Protein AF-A0A7C3CY76-F1 (afdb_monomer)

Solvent-accessible surface area (backbone atoms only — not comparable to full-atom values): 13776 Å² total; per-residue (Å²): 102,73,75,48,28,72,75,63,70,26,57,47,56,25,29,27,42,32,29,31,60,84,77,70,45,53,40,33,26,41,52,42,70,34,37,43,49,98,88,66,50,81,39,55,52,91,78,45,47,70,56,30,56,76,68,69,39,46,51,62,50,44,54,50,50,51,43,54,52,40,41,53,46,32,63,47,39,77,82,33,79,73,51,30,43,33,40,70,52,53,63,68,36,57,69,34,86,64,46,61,56,52,53,52,48,36,31,59,76,37,69,38,62,41,69,38,35,29,41,28,34,39,38,61,50,37,64,77,40,44,72,49,38,37,55,43,39,47,50,40,45,74,68,41,25,42,30,32,34,28,50,41,80,75,48,98,64,72,73,69,61,59,74,72,41,66,42,54,29,36,28,38,31,34,86,44,47,52,60,37,86,79,30,72,65,34,40,52,48,51,40,50,54,43,54,52,36,47,75,69,73,21,47,37,30,41,27,54,34,69,43,73,67,49,52,54,51,42,51,74,66,61,44,47,27,38,25,20,65,60,74,32,62,72,37,55,55,90,66,69,72,76,82,66,83,89,65,72,75,77,79,77,78,78,72,133

Structure (mmCIF, N/CA/C/O backbone):
data_AF-A0A7C3CY76-F1
#
_entry.id   AF-A0A7C3CY76-F1
#
loop_
_atom_site.group_PDB
_atom_site.id
_atom_site.type_symbol
_atom_site.label_atom_id
_atom_site.label_alt_id
_atom_site.label_comp_id
_atom_site.label_asym_id
_atom_site.label_entity_id
_atom_site.label_seq_id
_atom_site.pdbx_PDB_ins_code
_atom_site.Cartn_x
_atom_site.Cartn_y
_atom_site.Cartn_z
_atom_site.occupancy
_atom_site.B_iso_or_equiv
_atom_site.auth_seq_id
_atom_site.auth_comp_id
_atom_site.auth_asym_id
_atom_site.auth_atom_id
_atom_site.pdbx_PDB_model_num
ATOM 1 N N . ARG A 1 1 ? 10.648 5.397 24.041 1.00 66.50 1 ARG A N 1
ATOM 2 C CA . ARG A 1 1 ? 10.872 5.810 22.639 1.00 66.50 1 ARG A CA 1
ATOM 3 C C . ARG A 1 1 ? 9.644 5.588 21.765 1.00 66.50 1 ARG A C 1
ATOM 5 O O . ARG A 1 1 ? 8.958 6.561 21.562 1.00 66.50 1 ARG A O 1
ATOM 12 N N . ILE A 1 2 ? 9.253 4.378 21.342 1.00 65.81 2 ILE A N 1
ATOM 13 C CA . ILE A 1 2 ? 8.058 4.214 20.467 1.00 65.81 2 ILE A CA 1
ATOM 14 C C . ILE A 1 2 ? 6.742 4.622 21.162 1.00 65.81 2 ILE A C 1
ATOM 16 O O . ILE A 1 2 ? 5.973 5.401 20.616 1.00 65.81 2 ILE A O 1
ATOM 20 N N . LYS A 1 3 ? 6.507 4.181 22.410 1.00 65.62 3 LYS A N 1
ATOM 21 C CA . LYS A 1 3 ? 5.350 4.647 23.208 1.00 65.62 3 LYS A CA 1
ATOM 22 C C . LYS A 1 3 ? 5.363 6.161 23.448 1.00 65.62 3 LYS A C 1
ATOM 24 O O . LYS A 1 3 ? 4.312 6.783 23.486 1.00 65.62 3 LYS A O 1
ATOM 29 N N . GLU A 1 4 ? 6.555 6.734 23.609 1.00 66.31 4 GLU A N 1
ATOM 30 C CA . GLU A 1 4 ? 6.720 8.180 23.778 1.00 66.31 4 GLU A CA 1
ATOM 31 C C . GLU A 1 4 ? 6.443 8.914 22.469 1.00 66.31 4 GLU A C 1
ATOM 33 O O . GLU A 1 4 ? 5.755 9.920 22.510 1.00 66.31 4 GLU A O 1
ATOM 38 N N . ALA A 1 5 ? 6.885 8.377 21.328 1.00 64.56 5 ALA A N 1
ATOM 39 C CA . ALA A 1 5 ? 6.634 8.920 19.999 1.00 64.56 5 ALA A CA 1
ATOM 40 C C . ALA A 1 5 ? 5.138 8.982 19.678 1.00 64.56 5 ALA A C 1
ATOM 42 O O . ALA A 1 5 ? 4.682 10.004 19.176 1.00 64.56 5 ALA A O 1
ATOM 43 N N . ILE A 1 6 ? 4.381 7.943 20.060 1.00 63.69 6 ILE A N 1
ATOM 44 C CA . ILE A 1 6 ? 2.911 7.933 19.991 1.00 63.69 6 ILE A CA 1
ATOM 45 C C . ILE A 1 6 ? 2.316 9.059 20.851 1.00 63.69 6 ILE A C 1
ATOM 47 O O . ILE A 1 6 ? 1.382 9.724 20.431 1.00 63.69 6 ILE A O 1
ATOM 51 N N . SER A 1 7 ? 2.843 9.279 22.059 1.00 61.16 7 SER A N 1
ATOM 52 C CA . SER A 1 7 ? 2.308 10.276 23.002 1.00 61.16 7 SER A CA 1
ATOM 53 C C . SER A 1 7 ? 2.826 11.710 22.812 1.00 61.16 7 SER A C 1
ATOM 55 O O . SER A 1 7 ? 2.338 12.616 23.480 1.00 61.16 7 SER A O 1
ATOM 57 N N . ARG A 1 8 ? 3.864 11.908 21.991 1.00 66.00 8 ARG A N 1
ATOM 58 C CA . ARG A 1 8 ? 4.604 13.175 21.826 1.00 66.00 8 ARG A CA 1
ATOM 59 C C . ARG A 1 8 ? 4.649 13.639 20.366 1.00 66.00 8 ARG A C 1
ATOM 61 O O . ARG A 1 8 ? 5.559 14.383 20.012 1.00 66.00 8 ARG A O 1
ATOM 68 N N . ASP A 1 9 ? 3.736 13.153 19.526 1.00 67.38 9 ASP A N 1
ATOM 69 C CA . ASP A 1 9 ? 3.619 13.518 18.106 1.00 67.38 9 ASP A CA 1
ATOM 70 C C . ASP A 1 9 ? 4.942 13.413 17.324 1.00 67.38 9 ASP A C 1
ATOM 72 O O . A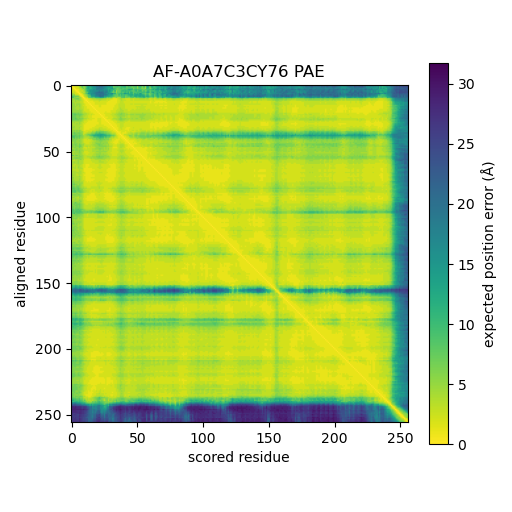SP A 1 9 ? 5.261 14.234 16.466 1.00 67.38 9 ASP A O 1
ATOM 76 N N . GLN A 1 10 ? 5.757 12.393 17.624 1.00 82.50 10 GLN A N 1
ATOM 77 C CA . GLN A 1 10 ? 7.028 12.175 16.914 1.00 82.50 10 GLN A CA 1
ATOM 78 C C . GLN A 1 10 ? 6.859 11.296 15.671 1.00 82.50 10 GLN A C 1
ATOM 80 O O . GLN A 1 10 ? 7.842 10.996 14.991 1.00 82.50 10 GLN A O 1
ATOM 85 N N . PHE A 1 11 ? 5.638 10.858 15.373 1.00 90.31 11 PHE A N 1
ATOM 86 C CA . PHE A 1 11 ? 5.317 10.238 14.100 1.00 90.31 11 PHE A CA 1
ATOM 87 C C . PHE A 1 11 ? 4.916 11.285 13.070 1.00 90.31 11 PHE A C 1
ATOM 89 O O . PHE A 1 11 ? 4.345 12.323 13.377 1.00 90.31 11 PHE A O 1
ATOM 96 N N . SER A 1 12 ? 5.245 10.993 11.821 1.00 92.19 12 SER A N 1
ATOM 97 C CA . SER A 1 12 ? 4.816 11.772 10.667 1.00 92.19 12 SER A CA 1
ATOM 98 C C . SER A 1 12 ? 4.515 10.819 9.526 1.00 92.19 12 SER A C 1
ATOM 100 O O . SER A 1 12 ? 5.115 9.744 9.440 1.00 92.19 12 SER A O 1
ATOM 102 N N . LEU A 1 13 ? 3.587 11.207 8.662 1.00 95.56 13 LEU A N 1
ATOM 103 C CA . LEU A 1 13 ? 3.239 10.442 7.478 1.00 95.56 13 LEU A CA 1
ATOM 104 C C . LEU A 1 13 ? 3.824 11.126 6.249 1.00 95.56 13 LEU A C 1
ATOM 106 O O . LEU A 1 13 ? 3.791 12.348 6.110 1.00 95.56 13 LEU A O 1
ATOM 110 N N . VAL A 1 14 ? 4.373 10.315 5.358 1.00 96.81 14 VAL A N 1
ATOM 111 C CA . VAL A 1 14 ? 4.713 10.730 4.000 1.00 96.81 14 VAL A CA 1
ATOM 112 C C . VAL A 1 14 ? 3.883 9.906 3.027 1.00 96.81 14 VAL A C 1
ATOM 114 O O . VAL A 1 14 ? 3.366 8.851 3.384 1.00 96.81 14 VAL A O 1
ATOM 117 N N . SER A 1 15 ? 3.753 10.380 1.801 1.00 97.00 15 SER A N 1
ATOM 118 C CA . SER A 1 15 ? 3.065 9.693 0.721 1.00 97.00 15 SER A CA 1
ATOM 119 C C . SER A 1 15 ? 4.003 9.491 -0.459 1.00 97.00 15 SER A C 1
ATOM 121 O O . SER A 1 15 ? 4.822 10.363 -0.756 1.00 97.00 15 SER A O 1
ATOM 123 N N . GLN A 1 16 ? 3.907 8.348 -1.132 1.00 97.31 16 GLN A N 1
ATOM 124 C CA . GLN A 1 16 ? 4.625 8.095 -2.377 1.00 97.31 16 GLN A CA 1
ATOM 125 C C . GLN A 1 16 ? 3.632 7.847 -3.516 1.00 97.31 16 GLN A C 1
ATOM 127 O O . GLN A 1 16 ? 2.725 7.035 -3.345 1.00 97.31 16 GLN A O 1
ATOM 132 N N . PRO A 1 17 ? 3.766 8.527 -4.670 1.00 97.31 17 PRO A N 1
ATOM 133 C CA . PRO A 1 17 ? 2.831 8.360 -5.775 1.00 97.31 17 PRO A CA 1
ATOM 134 C C . PRO A 1 17 ? 2.960 6.988 -6.443 1.00 97.31 17 PRO A C 1
ATOM 136 O O . PRO A 1 17 ? 4.060 6.485 -6.673 1.00 97.31 17 PRO A O 1
ATOM 139 N N . ILE A 1 18 ? 1.809 6.450 -6.835 1.00 98.19 18 ILE A N 1
ATOM 140 C CA . ILE A 1 18 ? 1.651 5.264 -7.673 1.00 98.19 18 ILE A CA 1
ATOM 141 C C . ILE A 1 18 ? 1.060 5.732 -9.007 1.0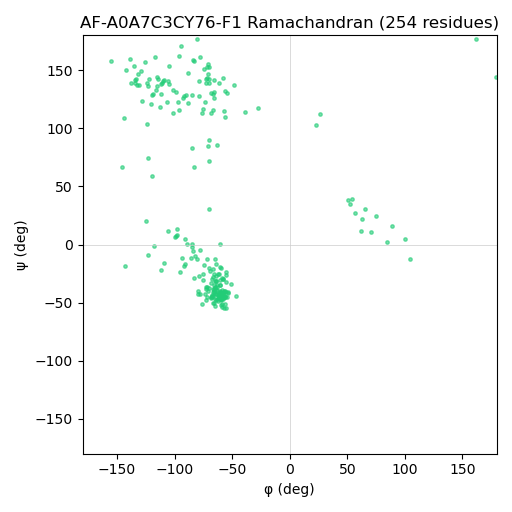0 98.19 18 ILE A C 1
ATOM 143 O O . ILE A 1 18 ? -0.036 6.302 -9.061 1.00 98.19 18 ILE A O 1
ATOM 147 N N . MET A 1 19 ? 1.799 5.517 -10.093 1.00 97.94 19 MET A N 1
ATOM 148 C CA . MET A 1 19 ? 1.424 5.944 -11.436 1.00 97.94 19 MET A CA 1
ATOM 149 C C . MET A 1 19 ? 0.626 4.863 -12.154 1.00 97.94 19 MET A C 1
ATOM 151 O O . MET A 1 19 ? 1.076 3.731 -12.286 1.00 97.94 19 MET A O 1
ATOM 155 N N . ASP A 1 20 ? -0.526 5.241 -12.695 1.00 97.94 20 ASP A N 1
ATOM 156 C CA . ASP A 1 20 ? -1.261 4.454 -13.682 1.00 97.94 20 ASP A CA 1
ATOM 157 C C . ASP A 1 20 ? -0.468 4.423 -14.996 1.00 97.94 20 ASP A C 1
ATOM 159 O O . ASP A 1 20 ? -0.289 5.454 -15.650 1.00 97.94 20 ASP A O 1
ATOM 163 N N . LEU A 1 21 ? 0.029 3.249 -15.390 1.00 97.62 21 LEU A N 1
ATOM 164 C CA . LEU A 1 21 ? 0.907 3.110 -16.553 1.00 97.62 21 LEU A CA 1
ATOM 165 C C . LEU A 1 21 ? 0.176 3.364 -17.878 1.00 97.62 21 LEU A C 1
ATOM 167 O O . LEU A 1 21 ? 0.803 3.761 -18.864 1.00 97.62 21 LEU A O 1
ATOM 171 N N . LYS A 1 22 ? -1.150 3.213 -17.908 1.00 96.06 22 LYS A N 1
ATOM 172 C CA . LYS A 1 22 ? -1.968 3.459 -19.099 1.00 96.06 22 LYS A CA 1
ATOM 173 C C . LYS A 1 22 ? -2.237 4.946 -19.323 1.00 96.06 22 LYS A C 1
ATOM 175 O O . LYS A 1 22 ? -2.246 5.407 -20.462 1.00 96.06 22 LYS A O 1
ATOM 180 N N . THR A 1 23 ? -2.496 5.693 -18.254 1.00 95.19 23 THR A N 1
ATOM 181 C CA . THR A 1 23 ? -2.955 7.091 -18.322 1.00 95.19 23 THR A CA 1
ATOM 182 C C . THR A 1 23 ? -1.910 8.111 -17.878 1.00 95.19 23 THR A C 1
ATOM 184 O O . THR A 1 23 ? -2.077 9.299 -18.149 1.00 95.19 23 THR A O 1
ATOM 187 N N . GLY A 1 24 ? -0.855 7.675 -17.188 1.00 94.31 24 GLY A N 1
ATOM 188 C CA . GLY A 1 24 ? 0.154 8.536 -16.568 1.00 94.31 24 GLY A CA 1
ATOM 189 C C . GLY A 1 24 ? -0.356 9.318 -15.353 1.00 94.31 24 GLY A C 1
ATOM 190 O O . GLY A 1 24 ? 0.311 10.247 -14.899 1.00 94.31 24 GLY A O 1
ATOM 191 N N . LYS A 1 25 ? -1.553 9.007 -14.840 1.00 93.75 25 LYS A N 1
ATOM 192 C CA . LYS A 1 25 ? -2.120 9.688 -13.669 1.00 93.75 25 LYS A CA 1
ATOM 193 C C . LYS A 1 25 ? -1.490 9.159 -12.382 1.00 93.75 25 LYS A C 1
ATOM 195 O O . LYS A 1 25 ? -1.299 7.959 -12.236 1.00 93.75 25 LYS A O 1
ATOM 200 N N . MET A 1 26 ? -1.239 10.059 -11.435 1.00 94.31 26 MET A N 1
ATOM 201 C CA . MET A 1 26 ? -0.690 9.757 -10.106 1.00 94.31 26 MET A CA 1
ATOM 202 C C . MET A 1 26 ? -1.674 10.204 -9.022 1.00 94.31 26 MET A C 1
ATOM 204 O O . MET A 1 26 ? -1.400 11.092 -8.227 1.00 94.31 26 MET A O 1
ATOM 208 N N . ASN A 1 27 ? -2.886 9.655 -9.054 1.00 94.12 27 ASN A N 1
ATOM 209 C CA . ASN A 1 27 ? -3.938 9.936 -8.071 1.00 94.12 27 ASN A CA 1
ATOM 210 C C . ASN A 1 27 ? -4.028 8.858 -6.979 1.00 94.12 27 ASN A C 1
ATOM 212 O O . ASN A 1 27 ? -4.972 8.857 -6.193 1.00 94.12 27 ASN A O 1
ATOM 216 N N . ARG A 1 28 ? -3.074 7.928 -6.947 1.00 97.25 28 ARG A N 1
ATOM 217 C CA . ARG A 1 28 ? -2.922 6.899 -5.921 1.00 97.25 28 ARG A CA 1
ATOM 218 C C . ARG A 1 28 ? -1.619 7.155 -5.189 1.00 97.25 28 ARG A C 1
ATOM 220 O O . ARG A 1 28 ? -0.623 7.455 -5.843 1.00 97.25 28 ARG A O 1
ATOM 227 N N . HIS A 1 29 ? -1.633 7.047 -3.870 1.00 98.19 29 HIS A N 1
ATOM 228 C CA . HIS A 1 29 ? -0.432 7.207 -3.067 1.00 98.19 29 HIS A CA 1
ATOM 229 C C . HIS A 1 29 ? -0.368 6.160 -1.966 1.00 98.19 29 HIS A C 1
ATOM 231 O O . HIS A 1 29 ? -1.370 5.903 -1.304 1.00 98.19 29 HIS A O 1
ATOM 237 N N . GLU A 1 30 ? 0.812 5.606 -1.734 1.00 98.38 30 GLU A N 1
ATOM 238 C CA . GLU A 1 30 ? 1.080 4.802 -0.549 1.00 98.38 30 GLU A CA 1
ATOM 239 C C . GLU A 1 30 ? 1.463 5.703 0.620 1.00 98.38 30 GLU A C 1
ATOM 241 O O . GLU A 1 30 ? 2.347 6.553 0.494 1.00 98.38 30 GLU A O 1
ATOM 246 N N . VAL A 1 31 ? 0.791 5.522 1.755 1.00 98.25 31 VAL A N 1
ATOM 247 C CA . VAL A 1 31 ? 1.071 6.237 2.997 1.00 98.25 31 VAL A CA 1
ATOM 248 C C . VAL A 1 31 ? 2.118 5.470 3.790 1.00 98.25 31 VAL A C 1
ATOM 250 O O . VAL A 1 31 ? 1.925 4.319 4.177 1.00 98.25 31 VAL A O 1
ATOM 253 N N . LEU A 1 32 ? 3.229 6.142 4.077 1.00 96.50 32 LEU A N 1
ATOM 254 C CA . LEU A 1 32 ? 4.391 5.558 4.723 1.00 96.50 32 LEU A CA 1
ATOM 255 C C . LEU A 1 32 ? 4.686 6.276 6.040 1.00 96.50 32 LEU A C 1
ATOM 257 O O . LEU A 1 32 ? 4.846 7.498 6.096 1.00 96.50 32 LEU A O 1
ATOM 261 N N . LEU A 1 33 ? 4.835 5.496 7.106 1.00 95.81 33 LEU A N 1
ATOM 262 C CA . LEU A 1 33 ? 5.180 6.013 8.423 1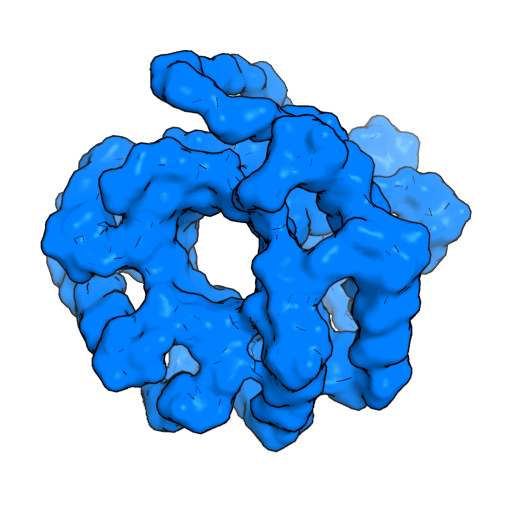.00 95.81 33 LEU A CA 1
ATOM 263 C C . LEU A 1 33 ? 6.640 6.482 8.479 1.00 95.81 33 LEU A C 1
ATOM 265 O O . LEU A 1 33 ? 7.552 5.864 7.923 1.00 95.81 33 LEU A O 1
ATOM 269 N N . ARG A 1 34 ? 6.884 7.567 9.204 1.00 94.00 34 ARG A N 1
ATOM 270 C CA . ARG A 1 34 ? 8.206 8.046 9.610 1.00 94.00 34 ARG A CA 1
ATOM 271 C C . ARG A 1 34 ? 8.172 8.363 11.097 1.00 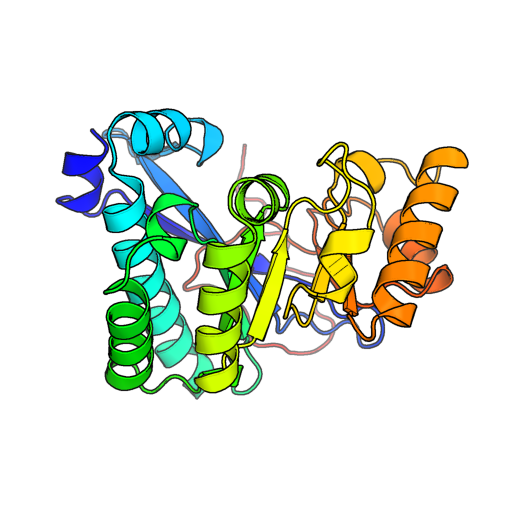94.00 34 ARG A C 1
ATOM 273 O O . ARG A 1 34 ? 7.162 8.836 11.611 1.00 94.00 34 ARG A O 1
ATOM 280 N N . MET A 1 35 ? 9.288 8.153 11.783 1.00 91.25 35 MET A N 1
ATOM 281 C CA . MET A 1 35 ? 9.465 8.588 13.170 1.00 91.25 35 MET A CA 1
ATOM 282 C C . MET A 1 35 ? 10.559 9.648 13.223 1.00 91.25 35 MET A C 1
ATOM 284 O O . MET A 1 35 ? 11.526 9.559 12.478 1.00 91.25 35 MET A O 1
ATOM 288 N N . ARG A 1 36 ? 10.441 10.645 14.091 1.00 86.06 36 ARG A N 1
ATOM 289 C CA . ARG A 1 36 ? 11.501 11.620 14.357 1.00 86.06 36 ARG A CA 1
ATOM 290 C C . ARG A 1 36 ? 12.147 11.327 15.704 1.00 86.06 36 ARG A C 1
ATOM 292 O O . ARG A 1 36 ? 11.464 10.953 16.655 1.00 86.06 36 ARG A O 1
ATOM 299 N N . ASN A 1 37 ? 13.465 11.465 15.788 1.00 82.62 37 ASN A N 1
ATOM 300 C CA . ASN A 1 37 ? 14.161 11.428 17.072 1.00 82.62 37 ASN A CA 1
ATOM 301 C C . ASN A 1 37 ? 14.064 12.795 17.788 1.00 82.62 37 ASN A C 1
ATOM 303 O O . ASN A 1 37 ? 13.504 13.749 17.252 1.00 82.62 37 ASN A O 1
ATOM 307 N N . GLU A 1 38 ? 14.605 12.895 19.006 1.00 79.56 38 GLU A N 1
ATOM 308 C CA . GLU A 1 38 ? 14.587 14.140 19.798 1.00 79.56 38 GLU A CA 1
ATOM 309 C C . GLU A 1 38 ? 15.355 15.293 19.130 1.00 79.56 38 GLU A C 1
ATOM 311 O O . GLU A 1 38 ? 15.005 16.453 19.326 1.00 79.56 38 GLU A O 1
ATOM 316 N N . ASP A 1 39 ? 16.334 14.974 18.281 1.00 82.38 39 ASP A N 1
ATOM 317 C CA . ASP A 1 39 ? 17.111 15.947 17.505 1.00 82.38 39 ASP A CA 1
ATOM 318 C C . ASP A 1 39 ? 16.424 16.344 16.181 1.00 82.38 39 ASP A C 1
ATOM 320 O O . ASP A 1 39 ? 16.968 17.127 15.405 1.00 82.38 39 ASP A O 1
ATOM 324 N N . GLY A 1 40 ? 15.241 15.790 15.890 1.00 81.44 40 GLY A N 1
ATOM 325 C CA . GLY A 1 40 ? 14.473 16.047 14.671 1.00 81.44 40 GLY A CA 1
ATOM 326 C C . GLY A 1 40 ? 14.867 15.210 13.447 1.00 81.44 40 GLY A C 1
ATOM 327 O O . GLY A 1 40 ? 14.262 15.382 12.387 1.00 81.44 40 GLY A O 1
ATOM 328 N N . HIS A 1 41 ? 15.824 14.284 13.566 1.00 86.25 41 HIS A N 1
ATOM 329 C CA . HIS A 1 41 ? 16.213 13.375 12.485 1.00 86.25 41 HIS A CA 1
ATOM 330 C C . HIS A 1 41 ? 15.129 12.339 12.190 1.00 86.25 41 HIS A C 1
ATOM 332 O O . HIS A 1 41 ? 14.554 11.741 13.102 1.00 86.25 41 HIS A O 1
ATOM 338 N N . VAL A 1 42 ? 14.905 12.077 10.901 1.00 87.94 42 VAL A N 1
ATOM 339 C CA . VAL A 1 42 ? 13.943 11.077 10.430 1.00 87.94 42 VAL A CA 1
ATOM 340 C C . VAL A 1 42 ? 14.529 9.668 10.545 1.00 87.94 42 VAL A C 1
ATOM 342 O O . VAL A 1 42 ? 15.601 9.367 10.028 1.00 87.94 42 VAL A O 1
ATOM 345 N N . ILE A 1 43 ? 13.776 8.787 11.192 1.00 88.75 43 ILE A N 1
ATOM 346 C CA . ILE A 1 43 ? 14.003 7.354 11.326 1.00 88.75 43 ILE A CA 1
ATOM 347 C C . ILE A 1 43 ? 12.985 6.637 10.430 1.00 88.75 43 ILE A C 1
ATOM 349 O O . ILE A 1 43 ? 11.770 6.810 10.566 1.00 88.75 43 ILE A O 1
ATOM 353 N N . GLN A 1 44 ? 13.500 5.823 9.509 1.00 91.12 44 GLN A N 1
ATOM 354 C CA . GLN A 1 44 ? 12.701 4.984 8.612 1.00 91.12 44 GLN A CA 1
ATOM 355 C C . GLN A 1 44 ? 12.039 3.821 9.376 1.00 91.12 44 GLN A C 1
ATOM 357 O O . GLN A 1 44 ? 12.594 3.387 10.390 1.00 91.12 44 GLN A O 1
ATOM 362 N N . PRO A 1 45 ? 10.917 3.259 8.882 1.00 88.75 45 PRO A N 1
ATOM 363 C CA . PRO A 1 45 ? 10.244 2.104 9.488 1.00 88.75 45 PRO A CA 1
ATOM 364 C C . PRO A 1 45 ? 11.184 0.952 9.862 1.00 88.75 45 PRO A C 1
ATOM 366 O O . PRO A 1 45 ? 11.145 0.468 10.992 1.00 88.75 45 PRO A O 1
ATOM 369 N N . ALA A 1 46 ? 12.122 0.592 8.980 1.00 87.31 46 ALA A N 1
ATOM 370 C CA . ALA A 1 46 ? 13.113 -0.459 9.234 1.00 87.31 46 ALA A CA 1
ATOM 371 C C . ALA A 1 46 ? 13.943 -0.246 10.521 1.00 87.31 46 ALA A C 1
ATOM 373 O O . ALA A 1 46 ? 14.450 -1.201 11.100 1.00 87.31 46 ALA A O 1
ATOM 374 N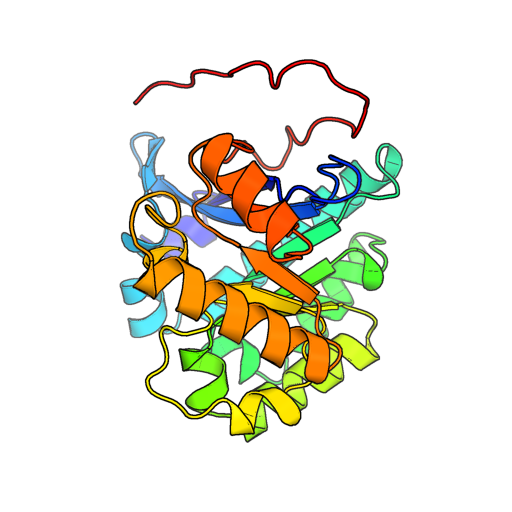 N . GLY A 1 47 ? 14.068 0.996 11.003 1.00 87.00 47 GLY A N 1
ATOM 375 C CA . GLY A 1 47 ? 14.777 1.323 12.240 1.00 87.00 47 GLY A CA 1
ATOM 376 C C . GLY A 1 47 ? 13.980 1.095 13.531 1.00 87.00 47 GLY A C 1
ATOM 377 O O . GLY A 1 47 ? 14.575 1.145 14.607 1.00 87.00 47 GLY A O 1
ATOM 378 N N . PHE A 1 48 ? 12.658 0.877 13.471 1.00 89.12 48 PHE A N 1
ATOM 379 C CA . PHE A 1 48 ? 11.830 0.734 14.680 1.00 89.12 48 PHE A CA 1
ATOM 380 C C . PHE A 1 48 ? 10.686 -0.288 14.602 1.00 89.12 48 PHE A C 1
ATOM 382 O O . PHE A 1 48 ? 10.225 -0.711 15.663 1.00 89.12 48 PHE A O 1
ATOM 389 N N . ILE A 1 49 ? 10.241 -0.719 13.417 1.00 90.56 49 ILE A N 1
ATOM 390 C CA . ILE A 1 49 ? 9.102 -1.644 13.266 1.00 90.56 49 ILE A CA 1
ATOM 391 C C . ILE A 1 49 ? 9.374 -2.992 13.939 1.00 90.56 49 ILE A C 1
ATOM 393 O O . ILE A 1 49 ? 8.575 -3.408 14.771 1.00 90.56 49 ILE A O 1
ATOM 397 N N . SER A 1 50 ? 10.547 -3.604 13.742 1.00 89.19 50 SER A N 1
ATOM 398 C CA . SER A 1 50 ? 10.868 -4.884 14.402 1.00 89.19 50 SER A CA 1
ATOM 399 C C . SER A 1 50 ? 10.850 -4.790 15.934 1.00 89.19 50 SER A C 1
ATOM 401 O O . SER A 1 50 ? 10.528 -5.748 16.636 1.00 89.19 50 SER A O 1
ATOM 403 N N . ALA A 1 51 ? 11.187 -3.619 16.487 1.00 89.75 51 ALA A N 1
ATOM 404 C CA . ALA A 1 51 ? 11.040 -3.376 17.917 1.00 89.75 51 ALA A CA 1
ATOM 405 C C . ALA A 1 51 ? 9.563 -3.197 18.300 1.00 89.75 51 ALA A C 1
ATOM 407 O O . ALA A 1 51 ? 9.132 -3.745 19.313 1.00 89.75 51 ALA A O 1
ATOM 408 N N . ALA A 1 52 ? 8.782 -2.457 17.509 1.00 90.38 52 ALA A N 1
ATOM 409 C CA . ALA A 1 52 ? 7.351 -2.292 17.733 1.00 90.38 52 ALA A CA 1
ATOM 410 C C . ALA A 1 52 ? 6.610 -3.637 17.747 1.00 90.38 52 ALA A C 1
ATOM 412 O O . ALA A 1 52 ? 5.847 -3.876 18.680 1.00 90.38 52 ALA A O 1
ATOM 413 N N . GLU A 1 53 ? 6.885 -4.525 16.793 1.00 89.38 53 GLU A N 1
ATOM 414 C CA . GLU A 1 53 ? 6.350 -5.894 16.731 1.00 89.38 53 GLU A CA 1
ATOM 415 C C . GLU A 1 53 ? 6.723 -6.685 17.988 1.00 89.38 53 GLU A C 1
ATOM 417 O O . GLU A 1 53 ? 5.854 -7.142 18.732 1.00 89.38 53 GLU A O 1
ATOM 422 N N . ARG A 1 54 ? 8.023 -6.743 18.318 1.00 89.06 54 ARG A N 1
ATOM 423 C CA . ARG A 1 54 ? 8.525 -7.463 19.500 1.00 89.06 54 ARG A CA 1
ATOM 424 C C . ARG A 1 54 ? 7.872 -7.005 20.809 1.00 89.06 54 ARG A C 1
ATOM 426 O O . ARG A 1 54 ? 7.730 -7.805 21.733 1.00 89.06 54 ARG A O 1
ATOM 433 N N . PHE A 1 55 ? 7.512 -5.727 20.912 1.00 89.31 55 PHE A N 1
ATOM 434 C CA . PHE A 1 55 ? 6.875 -5.148 22.097 1.00 89.31 55 PHE A CA 1
ATOM 435 C C . PHE A 1 55 ? 5.346 -5.014 21.984 1.00 89.31 55 PHE A C 1
ATOM 437 O O . PHE A 1 55 ? 4.733 -4.421 22.874 1.00 89.31 55 PHE A O 1
ATOM 444 N N . GLY A 1 56 ? 4.724 -5.553 20.929 1.00 89.50 56 GLY A N 1
ATOM 445 C CA . GLY A 1 56 ? 3.271 -5.541 20.735 1.00 89.50 56 GLY A CA 1
ATOM 446 C C . GLY A 1 56 ? 2.676 -4.143 20.535 1.00 89.50 56 GLY A C 1
ATOM 447 O O . GLY A 1 56 ? 1.549 -3.885 20.952 1.00 89.50 56 GLY A O 1
ATOM 448 N N . LEU A 1 57 ? 3.442 -3.221 19.949 1.00 92.00 57 LEU A N 1
ATOM 449 C CA . LEU A 1 57 ? 3.053 -1.823 19.736 1.00 92.00 57 LEU A CA 1
ATOM 450 C C . LEU A 1 57 ? 2.421 -1.570 18.366 1.00 92.00 57 LEU A C 1
ATOM 452 O O . LEU A 1 57 ? 1.833 -0.506 18.185 1.00 92.00 57 LEU A O 1
ATOM 456 N N . MET A 1 58 ? 2.499 -2.523 17.432 1.00 93.44 58 MET A N 1
ATOM 457 C CA . MET A 1 58 ? 2.010 -2.334 16.061 1.00 93.44 58 MET A CA 1
ATOM 458 C C . MET A 1 58 ? 0.533 -1.953 15.995 1.00 93.44 58 MET A C 1
ATOM 460 O O . MET A 1 58 ? 0.200 -0.993 15.322 1.00 93.44 58 MET A O 1
ATOM 464 N N . ARG A 1 59 ? -0.339 -2.561 16.806 1.00 94.00 59 ARG A N 1
ATOM 465 C CA . ARG A 1 59 ? -1.766 -2.177 16.855 1.00 94.00 59 ARG A CA 1
ATOM 466 C C . ARG A 1 59 ? -1.982 -0.702 17.189 1.00 94.00 59 ARG A C 1
ATOM 468 O O . ARG A 1 59 ? -2.880 -0.067 16.649 1.00 94.00 59 ARG A O 1
ATOM 475 N N . ALA A 1 60 ? -1.193 -0.159 18.117 1.00 92.94 60 ALA A N 1
ATOM 476 C CA . ALA A 1 60 ? -1.298 1.246 18.500 1.00 92.94 60 ALA A CA 1
ATOM 477 C C . ALA A 1 60 ? -0.759 2.166 17.396 1.00 92.94 60 ALA A C 1
ATOM 479 O O . ALA A 1 60 ? -1.321 3.233 17.167 1.00 92.94 60 ALA A O 1
ATOM 480 N N . ILE A 1 61 ? 0.301 1.733 16.709 1.00 94.25 61 ILE A N 1
ATOM 481 C CA . ILE A 1 61 ? 0.864 2.438 15.556 1.00 94.25 61 ILE A CA 1
ATOM 482 C C . ILE A 1 61 ? -0.136 2.438 14.399 1.00 94.25 61 ILE A C 1
ATOM 484 O O . ILE A 1 61 ? -0.457 3.508 13.901 1.00 94.25 61 ILE A O 1
ATOM 488 N N . ASP A 1 62 ? -0.688 1.287 14.025 1.00 96.25 62 ASP A N 1
ATOM 489 C CA . ASP A 1 62 ? -1.640 1.164 12.920 1.00 96.25 62 ASP A CA 1
ATOM 490 C C . ASP A 1 62 ? -2.896 1.996 13.180 1.00 96.25 62 ASP A C 1
ATOM 492 O O . ASP A 1 62 ? -3.330 2.728 12.300 1.00 96.25 62 ASP A O 1
ATOM 496 N N . ARG A 1 63 ? -3.437 1.993 14.407 1.00 96.12 63 ARG A N 1
ATOM 497 C CA . ARG A 1 63 ? -4.549 2.888 14.790 1.00 96.12 63 ARG A CA 1
ATOM 498 C C . ARG A 1 63 ? -4.209 4.360 14.569 1.00 96.12 63 ARG A C 1
ATOM 500 O O . ARG A 1 63 ? -5.042 5.102 14.057 1.00 96.12 63 ARG A O 1
ATOM 507 N N . TRP A 1 64 ? -3.002 4.772 14.962 1.00 95.25 64 TRP A N 1
ATOM 508 C CA . TRP A 1 64 ? -2.528 6.139 14.758 1.00 95.25 64 TRP A CA 1
ATOM 509 C C . TRP A 1 64 ? -2.403 6.449 13.260 1.00 95.25 64 TRP A C 1
ATOM 511 O O . TRP A 1 64 ? -2.946 7.452 12.808 1.00 95.25 64 TRP A O 1
ATOM 521 N N . VAL A 1 65 ? -1.777 5.563 12.478 1.00 97.12 65 VAL A N 1
ATOM 522 C CA . VAL A 1 65 ? -1.622 5.717 11.022 1.00 97.12 65 VAL A CA 1
ATOM 523 C C . VAL A 1 65 ? -2.983 5.809 10.333 1.00 97.12 65 VAL A C 1
ATOM 525 O O . VAL A 1 65 ? -3.182 6.715 9.532 1.00 97.12 65 VAL A O 1
ATOM 528 N N . ILE A 1 66 ? -3.924 4.920 10.660 1.00 98.19 66 ILE A N 1
ATOM 529 C CA . ILE A 1 66 ? -5.271 4.877 10.077 1.00 98.19 66 ILE A CA 1
ATOM 530 C C . ILE A 1 66 ? -6.007 6.199 10.311 1.00 98.19 66 ILE A C 1
ATOM 532 O O . ILE A 1 66 ? -6.504 6.778 9.349 1.00 98.19 66 ILE A O 1
ATOM 536 N N . ASP A 1 67 ? -6.062 6.695 11.553 1.00 97.06 67 ASP A N 1
ATOM 537 C CA . ASP A 1 67 ? -6.785 7.937 11.872 1.00 97.06 67 ASP A CA 1
ATOM 538 C C . ASP A 1 67 ? -6.180 9.135 11.121 1.00 97.06 67 ASP A C 1
ATOM 540 O O . ASP A 1 67 ? -6.902 9.839 10.420 1.00 97.06 67 ASP A O 1
ATOM 544 N N . HIS A 1 68 ? -4.853 9.302 11.161 1.00 96.56 68 HIS A N 1
ATOM 545 C CA . HIS A 1 68 ? -4.175 10.457 10.554 1.00 96.56 68 HIS A CA 1
ATOM 546 C C . HIS A 1 68 ? -4.156 10.395 9.018 1.00 96.56 68 HIS A C 1
ATOM 548 O O . HIS A 1 68 ? -4.300 11.419 8.349 1.00 96.56 68 HIS A O 1
ATOM 554 N N . ALA A 1 69 ? -4.010 9.204 8.430 1.00 98.12 69 ALA A N 1
ATOM 555 C CA . ALA A 1 69 ? -4.050 9.034 6.980 1.00 98.12 69 ALA A CA 1
ATOM 556 C C . ALA A 1 69 ? -5.451 9.306 6.420 1.00 98.12 69 ALA A C 1
ATOM 558 O O . ALA A 1 69 ? -5.596 9.994 5.407 1.00 98.12 69 ALA A O 1
ATOM 559 N N . ILE A 1 70 ? -6.488 8.789 7.086 1.00 98.50 70 ILE A N 1
ATOM 560 C CA . ILE A 1 70 ? -7.882 8.996 6.686 1.00 98.50 70 ILE A CA 1
ATOM 561 C C . ILE A 1 70 ? -8.303 10.449 6.935 1.00 98.50 70 ILE A C 1
ATOM 563 O O . ILE A 1 70 ? -9.002 11.024 6.101 1.00 98.50 70 ILE A O 1
ATOM 567 N N . GLU A 1 71 ? -7.842 11.080 8.015 1.00 97.88 71 GLU A N 1
ATOM 568 C CA . GLU A 1 71 ? -8.031 12.513 8.242 1.00 97.88 71 GLU A CA 1
ATOM 569 C C . GLU A 1 71 ? -7.467 13.343 7.084 1.00 97.88 71 GLU A C 1
ATOM 571 O O . GLU A 1 71 ? -8.205 14.110 6.456 1.00 97.88 71 GLU A O 1
ATOM 576 N N . ALA A 1 72 ? -6.187 13.147 6.752 1.00 97.25 72 ALA A N 1
ATOM 577 C CA . ALA A 1 72 ? -5.529 13.858 5.660 1.00 97.25 72 ALA A CA 1
ATOM 578 C C . ALA A 1 72 ? -6.246 13.639 4.318 1.00 97.25 72 ALA A C 1
ATOM 580 O O . ALA A 1 72 ? -6.502 14.601 3.585 1.00 97.25 72 ALA A O 1
ATOM 581 N N . LEU A 1 73 ? -6.657 12.399 4.029 1.00 97.62 73 LEU A N 1
ATOM 582 C CA . LEU A 1 73 ? -7.422 12.076 2.827 1.00 97.62 73 LEU A CA 1
ATOM 583 C C . LEU A 1 73 ? -8.764 12.818 2.790 1.00 97.62 73 LEU A C 1
ATOM 585 O O . LEU A 1 73 ? -9.116 13.397 1.764 1.00 97.62 73 LEU A O 1
ATOM 589 N N . GLY A 1 74 ? -9.500 12.865 3.904 1.00 97.19 74 GLY A N 1
ATOM 590 C CA . GLY A 1 74 ? -10.768 13.595 4.004 1.00 97.19 74 GLY A CA 1
ATOM 591 C C . GLY A 1 74 ? -10.618 15.095 3.737 1.00 97.19 74 GLY A C 1
ATOM 592 O O . GLY A 1 74 ? -11.486 15.713 3.113 1.00 97.19 74 GLY A O 1
ATOM 593 N N . HIS A 1 75 ? -9.494 15.692 4.141 1.00 95.56 75 HIS A N 1
ATOM 594 C CA . HIS A 1 75 ? -9.166 17.072 3.786 1.00 95.56 75 HIS A CA 1
ATOM 595 C C . HIS A 1 75 ? -8.869 17.235 2.290 1.00 95.56 75 HIS A C 1
ATOM 597 O O . HIS A 1 75 ? -9.405 18.153 1.665 1.00 95.56 75 HIS A O 1
ATOM 603 N N . GLN A 1 76 ? -8.062 16.345 1.710 1.00 95.12 76 GLN A N 1
ATOM 604 C CA . GLN A 1 76 ? -7.601 16.450 0.322 1.00 95.12 76 GLN A CA 1
ATOM 605 C C . GLN A 1 76 ? -8.671 16.091 -0.712 1.00 95.12 76 GLN A C 1
ATOM 607 O O . GLN A 1 76 ? -8.713 16.696 -1.783 1.00 95.12 76 GLN A O 1
ATOM 612 N N . LEU A 1 77 ? -9.603 15.191 -0.391 1.00 95.69 77 LEU A N 1
ATOM 613 C CA . LEU A 1 77 ? -10.715 14.829 -1.279 1.00 95.69 77 LEU A CA 1
ATOM 614 C C . LEU A 1 77 ? -11.621 16.019 -1.633 1.00 95.69 77 LEU A C 1
ATOM 616 O O . LEU A 1 77 ? -12.304 15.982 -2.656 1.00 95.69 77 LEU A O 1
ATOM 620 N N . LYS A 1 78 ? -11.605 17.097 -0.834 1.00 93.44 78 LYS A N 1
ATOM 621 C CA . LYS A 1 78 ? -12.357 18.332 -1.115 1.00 93.44 78 LYS A CA 1
ATOM 622 C C . LYS A 1 78 ? -11.888 19.034 -2.390 1.00 93.44 78 LYS A C 1
ATOM 624 O O . LYS A 1 78 ? -12.701 19.680 -3.046 1.00 93.44 78 LYS A O 1
ATOM 629 N N . THR A 1 79 ? -10.606 18.919 -2.735 1.00 92.94 79 THR A N 1
ATOM 630 C CA . THR A 1 79 ? -10.029 19.498 -3.961 1.00 92.94 79 THR A CA 1
ATOM 631 C C . THR A 1 79 ? -9.593 18.430 -4.965 1.00 92.94 79 THR A C 1
ATOM 633 O O . THR A 1 79 ? -9.556 18.690 -6.164 1.00 92.94 79 THR A O 1
ATOM 636 N N . GLN A 1 80 ? -9.345 17.201 -4.506 1.00 94.38 80 GLN A N 1
ATOM 637 C CA . GLN A 1 80 ? -8.876 16.077 -5.315 1.00 94.38 80 GLN A CA 1
ATOM 638 C C . GLN A 1 80 ? -9.830 14.876 -5.210 1.00 94.38 80 GLN A C 1
ATOM 640 O O . GLN A 1 80 ? -9.492 13.870 -4.590 1.00 94.38 80 GLN A O 1
ATOM 645 N N . PRO A 1 81 ? -11.015 14.914 -5.844 1.00 93.69 81 PRO A N 1
ATOM 646 C CA . PRO A 1 81 ? -12.066 13.906 -5.640 1.00 93.69 81 PRO A CA 1
ATOM 647 C C . PRO A 1 81 ? -11.698 12.485 -6.098 1.00 93.69 81 PRO A C 1
ATOM 649 O O . PRO A 1 81 ? -12.406 11.535 -5.779 1.00 93.69 81 PRO A O 1
ATOM 652 N N . ASN A 1 82 ? -10.609 12.329 -6.857 1.00 94.44 82 ASN A N 1
ATOM 653 C CA . ASN A 1 82 ? -10.120 11.039 -7.345 1.00 94.44 82 ASN A CA 1
ATOM 654 C C . ASN A 1 82 ? -8.867 10.553 -6.599 1.00 94.44 82 ASN A C 1
ATOM 656 O O . ASN A 1 82 ? -8.205 9.641 -7.101 1.00 94.44 82 ASN A O 1
ATOM 660 N N . LEU A 1 83 ? -8.487 11.180 -5.482 1.00 96.19 83 LEU A N 1
ATOM 661 C CA . LEU A 1 83 ? -7.328 10.775 -4.691 1.00 96.19 83 LEU A CA 1
ATOM 662 C C . LEU A 1 83 ? -7.618 9.472 -3.936 1.00 96.19 83 LEU A C 1
ATOM 664 O O . LEU A 1 83 ? -8.710 9.282 -3.408 1.00 96.19 83 LEU A O 1
ATOM 668 N N . HIS A 1 84 ? -6.635 8.578 -3.902 1.00 97.25 84 HIS A N 1
ATOM 669 C CA . HIS A 1 84 ? -6.709 7.313 -3.183 1.00 97.25 84 HIS A CA 1
ATOM 670 C C . HIS A 1 84 ? -5.450 7.103 -2.354 1.00 97.25 84 HIS A C 1
ATOM 672 O O . HIS A 1 84 ? -4.349 7.310 -2.872 1.00 97.25 84 HIS A O 1
ATOM 678 N N . PHE A 1 85 ? -5.613 6.624 -1.122 1.00 98.56 85 PHE A N 1
ATOM 679 C CA . PHE A 1 85 ? -4.501 6.231 -0.261 1.00 98.56 85 PHE A CA 1
ATOM 680 C C . PHE A 1 85 ? -4.445 4.725 -0.044 1.00 98.56 85 PHE A C 1
ATOM 682 O O . PHE A 1 85 ? -5.471 4.082 0.168 1.00 98.56 85 PHE A O 1
ATOM 689 N N . SER A 1 86 ? -3.229 4.198 -0.073 1.00 98.69 86 SER A N 1
ATOM 690 C CA . SER A 1 86 ? -2.863 2.857 0.364 1.00 98.69 86 SER A CA 1
ATOM 691 C C . SER A 1 86 ? -2.281 2.919 1.776 1.00 98.69 86 SER A C 1
ATOM 693 O O . SER A 1 86 ? -1.423 3.760 2.045 1.00 98.69 86 SER A O 1
ATOM 695 N N . ILE A 1 87 ? -2.756 2.065 2.683 1.00 98.62 87 ILE A N 1
ATOM 696 C CA . ILE A 1 87 ? -2.336 2.015 4.089 1.00 98.62 87 ILE A CA 1
ATOM 697 C C . ILE A 1 87 ? -1.953 0.580 4.451 1.00 98.62 87 ILE A C 1
ATOM 699 O O . ILE A 1 87 ? -2.772 -0.333 4.346 1.00 98.62 87 ILE A O 1
ATOM 703 N N . ASN A 1 88 ? -0.727 0.400 4.932 1.00 97.69 88 ASN A N 1
ATOM 704 C CA . ASN A 1 88 ? -0.215 -0.884 5.402 1.00 97.69 88 ASN A CA 1
ATOM 705 C C . ASN A 1 88 ? -0.829 -1.301 6.745 1.00 97.69 88 ASN A C 1
ATOM 707 O O . ASN A 1 88 ? -1.012 -0.468 7.635 1.00 97.69 88 ASN A O 1
ATOM 711 N N . LEU A 1 89 ? -1.098 -2.598 6.905 1.00 96.69 89 LEU A N 1
ATOM 712 C CA . LEU A 1 89 ? -1.580 -3.202 8.147 1.00 96.69 89 LEU A CA 1
ATOM 713 C C . LEU A 1 89 ? -0.650 -4.315 8.629 1.00 96.69 89 LEU A C 1
ATOM 715 O O . LEU A 1 89 ? -0.245 -5.192 7.864 1.00 96.69 89 LEU A O 1
ATOM 719 N N . SER A 1 90 ? -0.371 -4.323 9.932 1.00 95.19 90 SER A N 1
ATOM 720 C CA . SER A 1 90 ? 0.439 -5.360 10.565 1.00 95.19 90 SER A CA 1
ATOM 721 C C . SER A 1 90 ? -0.339 -6.663 10.795 1.00 95.19 90 SER A C 1
ATOM 723 O O . SER A 1 90 ? -1.574 -6.688 10.876 1.00 95.19 90 SER A O 1
ATOM 725 N N . ALA A 1 91 ? 0.394 -7.762 11.005 1.00 92.62 91 ALA A N 1
ATOM 726 C CA . ALA A 1 91 ? -0.189 -9.051 11.387 1.00 92.62 91 ALA A CA 1
ATOM 727 C C . ALA A 1 91 ? -1.044 -8.961 12.660 1.00 92.62 91 ALA A C 1
ATOM 729 O O . ALA A 1 91 ? -2.113 -9.572 12.755 1.00 92.62 91 ALA A O 1
ATOM 730 N N . GLU A 1 92 ? -0.585 -8.195 13.652 1.00 92.69 92 GLU A N 1
ATOM 731 C CA . GLU A 1 92 ? -1.283 -8.037 14.924 1.00 92.69 92 GLU A CA 1
ATOM 732 C C . GLU A 1 92 ? -2.611 -7.294 14.788 1.00 92.69 92 GLU A C 1
ATOM 734 O O . GLU A 1 92 ? -3.509 -7.551 15.599 1.00 92.69 92 GLU A O 1
ATOM 739 N N . SER A 1 93 ? -2.718 -6.388 13.813 1.00 94.25 93 SER A N 1
ATOM 740 C CA . SER A 1 93 ? -3.913 -5.590 13.531 1.00 94.25 93 SER A CA 1
ATOM 741 C C . SER A 1 93 ? -4.973 -6.391 12.782 1.00 94.25 93 SER A C 1
ATOM 743 O O . SER A 1 93 ? -6.142 -6.357 13.158 1.00 94.25 93 SER A O 1
ATOM 745 N N . ILE A 1 94 ? -4.569 -7.190 11.792 1.00 93.69 94 ILE A N 1
ATOM 746 C CA . ILE A 1 94 ? -5.472 -8.076 11.031 1.00 93.69 94 ILE A CA 1
ATOM 747 C C . ILE A 1 94 ? -6.104 -9.134 11.955 1.00 93.69 94 ILE A C 1
ATOM 749 O O . ILE A 1 94 ? -7.264 -9.511 11.795 1.00 93.69 94 ILE A O 1
ATOM 753 N N . GLY A 1 95 ? -5.358 -9.599 12.962 1.00 89.50 95 GLY A N 1
ATOM 754 C CA . GLY A 1 95 ? -5.863 -10.525 13.980 1.00 89.50 95 GLY A CA 1
ATOM 755 C C . GLY A 1 95 ? -6.728 -9.887 15.073 1.00 89.50 95 GLY A C 1
ATOM 756 O O . GLY A 1 95 ? -7.244 -10.606 15.931 1.00 89.50 95 GLY A O 1
ATOM 757 N N . GLU A 1 96 ? -6.884 -8.563 15.091 1.00 91.94 96 GLU A N 1
ATOM 758 C CA . GLU A 1 96 ? -7.619 -7.855 16.134 1.00 91.94 96 GLU A CA 1
ATOM 759 C C . GLU A 1 96 ? -9.070 -7.572 15.718 1.00 91.94 96 GLU A C 1
ATOM 761 O O . GLU A 1 96 ? -9.348 -6.759 14.841 1.00 91.94 96 GLU A O 1
ATOM 766 N N . ALA A 1 97 ? -10.029 -8.169 16.434 1.00 85.88 97 ALA A N 1
ATOM 767 C CA . ALA A 1 97 ? -11.455 -8.025 16.127 1.00 85.88 97 ALA A CA 1
ATOM 768 C C . ALA A 1 97 ? -11.965 -6.569 16.143 1.00 85.88 97 ALA A C 1
ATOM 770 O O . ALA A 1 97 ? -12.893 -6.242 15.407 1.00 85.88 97 ALA A O 1
ATOM 771 N N . SER A 1 98 ? -11.369 -5.695 16.962 1.00 93.81 98 SER A N 1
ATOM 772 C CA . SER A 1 98 ? -11.773 -4.286 17.067 1.00 93.81 98 SER A CA 1
ATOM 773 C C . SER A 1 98 ? -11.178 -3.390 15.974 1.00 93.81 98 SER A C 1
ATOM 775 O O . SER A 1 98 ? -11.603 -2.246 15.834 1.00 93.81 98 SER A O 1
ATOM 777 N N . MET A 1 99 ? -10.220 -3.874 15.174 1.00 96.50 99 MET A N 1
ATOM 778 C CA . MET A 1 99 ? -9.560 -3.050 14.154 1.00 96.50 99 MET A CA 1
ATOM 779 C C . MET A 1 99 ? -10.526 -2.613 13.042 1.00 96.50 99 MET A C 1
ATOM 781 O O . MET A 1 99 ? -10.458 -1.483 12.566 1.00 96.50 99 MET A O 1
ATOM 785 N N . LEU A 1 100 ? -11.491 -3.461 12.674 1.00 96.00 100 LEU A N 1
ATOM 786 C CA . LEU A 1 100 ? -12.514 -3.093 11.690 1.00 96.00 100 LEU A CA 1
ATOM 787 C C . LEU A 1 100 ? -13.389 -1.925 12.177 1.00 96.00 100 LEU A C 1
ATOM 789 O O . LEU A 1 100 ? -13.762 -1.053 11.391 1.00 96.00 100 LEU A O 1
ATOM 793 N N . GLU A 1 101 ? -13.696 -1.888 13.475 1.00 96.88 101 GLU A N 1
ATOM 794 C CA . GLU A 1 101 ? -14.443 -0.790 14.091 1.00 96.88 101 GLU A CA 1
ATOM 795 C C . GLU A 1 101 ? -13.630 0.510 14.064 1.00 96.88 101 GLU A C 1
ATOM 797 O O . GLU A 1 101 ? -14.172 1.558 13.726 1.00 96.88 101 GLU A O 1
ATOM 802 N N . VAL A 1 102 ? -12.318 0.443 14.323 1.00 97.56 102 VAL A N 1
ATOM 803 C CA . VAL A 1 102 ? -11.410 1.599 14.190 1.00 97.56 102 VAL A CA 1
ATOM 804 C C . VAL A 1 102 ? -11.469 2.181 12.785 1.00 97.56 102 VAL A C 1
ATOM 806 O O . VAL A 1 102 ? -11.685 3.381 12.632 1.00 97.56 102 VAL A O 1
ATOM 809 N N . ILE A 1 103 ? -11.305 1.334 11.766 1.00 98.44 103 ILE A N 1
ATOM 810 C CA . ILE A 1 103 ? -11.320 1.750 10.359 1.00 98.44 103 ILE A CA 1
ATOM 811 C C . ILE A 1 103 ? -12.671 2.378 10.008 1.00 98.44 103 ILE A C 1
ATOM 813 O O . ILE A 1 103 ? -12.724 3.470 9.445 1.00 98.44 103 ILE A O 1
ATOM 817 N N . THR A 1 104 ? -13.768 1.723 10.395 1.00 98.31 104 THR A N 1
ATOM 818 C CA . THR A 1 104 ? -15.130 2.214 10.142 1.00 98.31 104 THR A CA 1
ATOM 819 C C . THR A 1 104 ? -15.354 3.584 10.783 1.00 98.31 104 THR A C 1
ATOM 821 O O . THR A 1 104 ? -15.843 4.503 10.124 1.00 98.31 104 THR A O 1
ATOM 824 N N . ASN A 1 105 ? -14.951 3.745 12.044 1.00 98.31 105 ASN A N 1
ATOM 825 C CA . ASN A 1 105 ? -15.105 4.995 12.778 1.00 98.31 105 ASN A CA 1
ATOM 826 C C . ASN A 1 105 ? -14.253 6.118 12.176 1.00 98.31 105 ASN A C 1
ATOM 828 O O . ASN A 1 105 ? -14.750 7.233 12.048 1.00 98.31 105 ASN A O 1
ATOM 832 N N . ALA A 1 106 ? -13.011 5.842 11.766 1.00 98.56 106 ALA A N 1
ATOM 833 C CA . ALA A 1 106 ? -12.148 6.831 11.121 1.00 98.56 106 ALA A CA 1
ATOM 834 C C . ALA A 1 106 ? -12.741 7.313 9.784 1.00 98.56 106 ALA A C 1
ATOM 836 O O . ALA A 1 106 ? -12.863 8.519 9.558 1.00 98.56 106 ALA A O 1
ATOM 837 N N . LEU A 1 107 ? -13.194 6.385 8.930 1.00 98.69 107 LEU A N 1
ATOM 838 C CA . LEU A 1 107 ? -13.846 6.713 7.654 1.00 98.69 107 LEU A CA 1
ATOM 839 C C . LEU A 1 107 ? -15.084 7.598 7.863 1.00 98.69 107 LEU A C 1
ATOM 841 O O . LEU A 1 107 ? -15.247 8.607 7.175 1.00 98.69 107 LEU A O 1
ATOM 845 N N . GLN A 1 108 ? -15.931 7.264 8.842 1.00 98.38 108 GLN A N 1
ATOM 846 C CA . GLN A 1 108 ? -17.123 8.052 9.173 1.00 98.38 108 GLN A CA 1
ATOM 847 C C . GLN A 1 108 ? -16.770 9.429 9.746 1.00 98.38 108 GLN A C 1
ATOM 849 O O . GLN A 1 108 ? -17.271 10.443 9.258 1.00 98.38 108 GLN A O 1
ATOM 854 N N . LYS A 1 109 ? -15.883 9.475 10.749 1.00 98.44 109 LYS A N 1
ATOM 855 C CA . LYS A 1 109 ? -15.428 10.700 11.430 1.00 98.44 109 LYS A CA 1
ATOM 856 C C . LYS A 1 109 ? -14.899 11.733 10.437 1.00 98.44 109 LYS A C 1
ATOM 858 O O . LYS A 1 109 ? -15.229 12.910 10.553 1.00 98.44 109 LYS A O 1
ATOM 863 N N . HIS A 1 110 ? -14.131 11.291 9.443 1.00 98.19 110 HIS A N 1
ATOM 864 C CA . HIS A 1 110 ? -13.503 12.169 8.452 1.00 98.19 110 HIS A CA 1
ATOM 865 C C . HIS A 1 110 ? -14.259 12.242 7.117 1.00 98.19 110 HIS A C 1
ATOM 867 O O . HIS A 1 110 ? -13.790 12.890 6.183 1.00 98.19 110 HIS A O 1
ATOM 873 N N . SER A 1 111 ? -15.453 11.637 7.032 1.00 97.62 111 SER A N 1
ATOM 874 C CA . SER A 1 111 ? -16.308 11.635 5.833 1.00 97.62 111 SER A CA 1
ATOM 875 C C . SER A 1 111 ? -15.592 11.138 4.568 1.00 97.62 111 SER A C 1
ATOM 877 O O . SER A 1 111 ? -15.792 11.673 3.476 1.00 97.62 111 SER A O 1
ATOM 879 N N . VAL A 1 112 ? -14.754 10.110 4.713 1.00 98.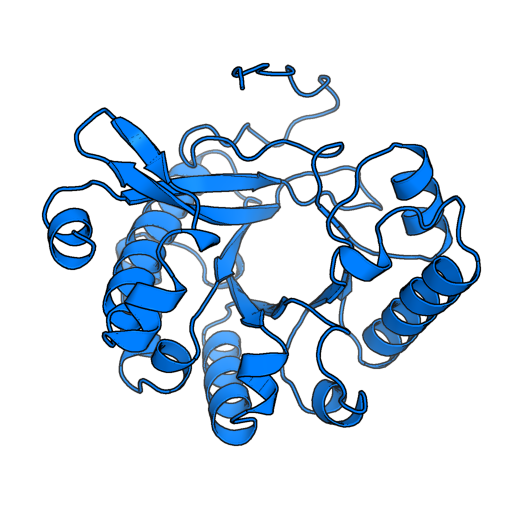56 112 VAL A N 1
ATOM 880 C CA . VAL A 1 112 ? -14.007 9.499 3.609 1.00 98.56 112 VAL A CA 1
ATOM 881 C C . VAL A 1 112 ? -14.802 8.320 3.043 1.00 98.56 112 VAL A C 1
ATOM 883 O O . VAL A 1 112 ? -15.164 7.413 3.797 1.00 98.56 112 VAL A O 1
ATOM 886 N N . PRO A 1 113 ? -15.073 8.279 1.725 1.00 98.19 113 PRO A N 1
ATOM 887 C CA . PRO A 1 113 ? -15.690 7.114 1.114 1.00 98.19 113 PRO A CA 1
ATOM 888 C C . PRO A 1 113 ? -14.727 5.916 1.203 1.00 98.19 113 PRO A C 1
ATOM 890 O O . PRO A 1 113 ? -13.571 6.049 0.793 1.00 98.19 113 PRO A O 1
ATOM 893 N N . PRO A 1 114 ? -15.182 4.732 1.658 1.00 98.38 114 PRO A N 1
ATOM 894 C CA . PRO A 1 114 ? -14.332 3.544 1.790 1.00 98.38 114 PRO A CA 1
ATOM 895 C C . PRO A 1 114 ? -13.538 3.212 0.518 1.00 98.38 114 PRO A C 1
ATOM 897 O O . PRO A 1 114 ? -12.378 2.820 0.594 1.00 98.38 114 PRO A O 1
ATOM 900 N N . THR A 1 115 ? -14.117 3.472 -0.659 1.00 97.94 115 THR A N 1
ATOM 901 C CA . THR A 1 115 ? -13.511 3.216 -1.974 1.00 97.94 115 THR A CA 1
ATOM 902 C C . THR A 1 115 ? -12.253 4.036 -2.273 1.00 97.94 115 THR A C 1
ATOM 904 O O . THR A 1 115 ? -11.532 3.696 -3.213 1.00 97.94 115 THR A O 1
ATOM 907 N N . ALA A 1 116 ? -12.004 5.116 -1.523 1.00 98.25 116 ALA A N 1
ATOM 908 C CA . ALA A 1 116 ? -10.798 5.939 -1.632 1.00 98.25 116 ALA A CA 1
ATOM 909 C C . ALA A 1 116 ? -9.612 5.373 -0.828 1.00 98.25 116 ALA A C 1
ATOM 911 O O . ALA A 1 116 ? -8.504 5.896 -0.931 1.00 98.25 116 ALA A O 1
ATOM 912 N N . VAL A 1 117 ? -9.820 4.304 -0.053 1.00 98.75 117 VAL A N 1
ATOM 913 C CA . VAL A 1 117 ? -8.782 3.676 0.770 1.00 98.75 117 VAL A CA 1
ATOM 914 C C . VAL A 1 117 ? -8.521 2.251 0.296 1.00 98.75 117 VAL A C 1
ATOM 916 O O . VAL A 1 117 ? -9.447 1.467 0.073 1.00 98.75 117 VAL A O 1
ATOM 919 N N . THR A 1 118 ? -7.242 1.928 0.147 1.00 98.81 118 THR A N 1
ATOM 920 C CA . THR A 1 118 ? -6.735 0.575 -0.075 1.00 98.81 118 THR A CA 1
ATOM 921 C C . THR A 1 118 ? -5.966 0.153 1.168 1.00 98.81 118 THR A C 1
ATOM 923 O O . THR A 1 118 ? -5.116 0.899 1.642 1.00 98.81 118 THR A O 1
ATOM 926 N N . PHE A 1 119 ? -6.262 -1.019 1.714 1.00 98.56 119 PHE A N 1
ATOM 927 C CA . PHE A 1 119 ? -5.468 -1.592 2.798 1.00 98.56 119 PHE A CA 1
ATOM 928 C C . PHE A 1 119 ? -4.538 -2.670 2.260 1.00 98.56 119 PHE A C 1
ATOM 930 O O . PHE A 1 119 ? -4.969 -3.539 1.500 1.00 98.56 119 PHE A O 1
ATOM 937 N N . GLU A 1 120 ? -3.278 -2.608 2.667 1.00 98.00 120 GLU A N 1
ATOM 938 C CA . GLU A 1 120 ? -2.215 -3.489 2.193 1.00 98.00 120 GLU A CA 1
ATOM 939 C C . GLU A 1 120 ? -1.767 -4.417 3.320 1.00 98.00 120 GLU A C 1
ATOM 941 O O . GLU A 1 120 ? -1.665 -4.013 4.481 1.00 98.00 120 GLU A O 1
ATOM 946 N N . VAL A 1 121 ? -1.539 -5.682 2.979 1.00 95.88 121 VAL A N 1
ATOM 947 C CA . VAL A 1 121 ? -0.989 -6.689 3.890 1.00 95.88 121 VAL A CA 1
ATOM 948 C C . VAL A 1 121 ? 0.146 -7.395 3.171 1.00 95.88 121 VAL A C 1
ATOM 950 O O . VAL A 1 121 ? -0.005 -7.736 2.000 1.00 95.88 121 VAL A O 1
ATOM 953 N N . THR A 1 122 ? 1.267 -7.644 3.842 1.00 93.44 122 THR A N 1
ATOM 954 C CA . THR A 1 122 ? 2.381 -8.344 3.190 1.00 93.44 122 THR A CA 1
ATOM 955 C C . THR A 1 122 ? 2.042 -9.813 2.945 1.00 93.44 122 THR A C 1
ATOM 957 O O . THR A 1 122 ? 1.268 -10.433 3.687 1.00 93.44 122 THR A O 1
ATOM 960 N N . GLU A 1 123 ? 2.655 -10.404 1.919 1.00 92.94 123 GLU A N 1
ATOM 961 C CA . GLU A 1 123 ? 2.484 -11.818 1.585 1.00 92.94 123 GLU A CA 1
ATOM 962 C C . GLU A 1 123 ? 2.790 -12.728 2.784 1.00 92.94 123 GLU A C 1
ATOM 964 O O . GLU A 1 123 ? 2.012 -13.629 3.111 1.00 92.94 123 GLU A O 1
ATOM 969 N N . THR A 1 124 ? 3.886 -12.458 3.496 1.00 90.75 124 THR A N 1
ATOM 970 C CA . THR A 1 124 ? 4.297 -13.251 4.664 1.00 90.75 124 THR A CA 1
ATOM 971 C C . THR A 1 124 ? 3.234 -13.225 5.763 1.00 90.75 124 THR A C 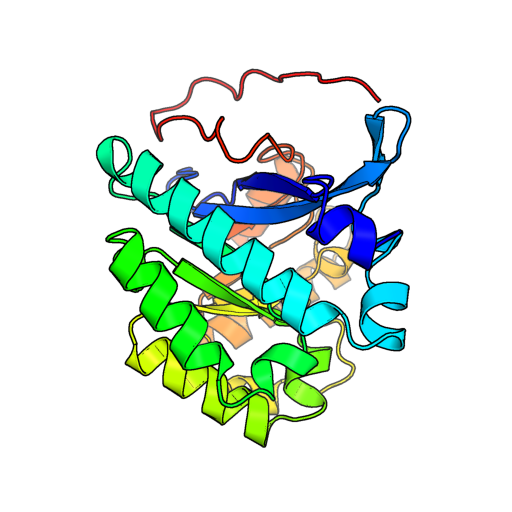1
ATOM 973 O O . THR A 1 124 ? 2.925 -14.264 6.352 1.00 90.75 124 THR A O 1
ATOM 976 N N . VAL A 1 125 ? 2.635 -12.058 6.016 1.00 89.81 125 VAL A N 1
ATOM 977 C CA . VAL A 1 125 ? 1.569 -11.898 7.013 1.00 89.81 125 VAL A CA 1
ATOM 978 C C . VAL A 1 125 ? 0.305 -12.646 6.596 1.00 89.81 125 VAL A C 1
ATOM 980 O O . VAL A 1 125 ? -0.282 -13.359 7.414 1.00 89.81 125 VAL A O 1
ATOM 983 N N . ALA A 1 126 ? -0.091 -12.536 5.326 1.00 90.44 126 ALA A N 1
ATOM 984 C CA . ALA A 1 126 ? -1.262 -13.232 4.806 1.00 90.44 126 ALA A CA 1
ATOM 985 C C . ALA A 1 126 ? -1.108 -14.758 4.905 1.00 90.44 126 ALA A C 1
ATOM 987 O O . ALA A 1 126 ? -2.023 -15.442 5.358 1.00 90.44 126 ALA A O 1
ATOM 988 N N . ILE A 1 127 ? 0.054 -15.302 4.538 1.00 89.69 127 ILE A N 1
ATOM 989 C CA . ILE A 1 127 ? 0.293 -16.752 4.517 1.00 89.69 127 ILE A CA 1
ATOM 990 C C . ILE A 1 127 ? 0.432 -17.330 5.925 1.00 89.69 127 ILE A C 1
ATOM 992 O O . ILE A 1 127 ? -0.086 -18.417 6.192 1.00 89.69 127 ILE A O 1
ATOM 996 N N . ALA A 1 128 ? 1.082 -16.607 6.844 1.00 88.56 128 ALA A N 1
ATOM 997 C CA . ALA A 1 128 ? 1.271 -17.064 8.219 1.00 88.56 128 ALA A CA 1
ATOM 998 C C . ALA A 1 128 ? -0.059 -17.361 8.936 1.00 88.56 128 ALA A C 1
ATOM 1000 O O . ALA A 1 128 ? -0.110 -18.236 9.803 1.00 88.56 128 ALA A O 1
ATOM 1001 N N . ASN A 1 129 ? -1.141 -16.659 8.575 1.00 86.81 129 ASN A N 1
ATOM 1002 C CA . ASN A 1 129 ? -2.474 -16.917 9.110 1.00 86.81 129 ASN A CA 1
ATOM 1003 C C . ASN A 1 129 ? -3.583 -16.660 8.076 1.00 86.81 129 ASN A C 1
ATOM 1005 O O . ASN A 1 129 ? -4.419 -15.766 8.237 1.00 86.81 129 ASN A O 1
ATOM 1009 N N . LEU A 1 130 ? -3.602 -17.485 7.024 1.00 90.75 130 LEU A N 1
ATOM 1010 C CA . LEU A 1 130 ? -4.482 -17.307 5.864 1.00 90.75 130 LEU A CA 1
ATOM 1011 C C . LEU A 1 130 ? -5.966 -17.180 6.225 1.00 90.75 130 LEU A C 1
ATOM 1013 O O . LEU A 1 130 ? -6.659 -16.339 5.665 1.00 90.75 130 LEU A O 1
ATOM 1017 N N . GLY A 1 131 ? -6.461 -17.968 7.183 1.00 93.44 131 GLY A N 1
ATOM 1018 C CA . GLY A 1 131 ? -7.868 -17.905 7.594 1.00 93.44 131 GLY A CA 1
ATOM 1019 C C . GLY A 1 131 ? -8.250 -16.574 8.253 1.00 93.44 131 GLY A C 1
ATOM 1020 O O . GLY A 1 131 ? -9.336 -16.051 8.005 1.00 93.44 131 GLY A O 1
ATOM 1021 N N . VAL A 1 132 ? -7.354 -16.005 9.067 1.00 93.44 132 VAL A N 1
ATOM 1022 C CA . VAL A 1 132 ? -7.563 -14.692 9.696 1.00 93.44 132 VAL A CA 1
ATOM 1023 C C . VAL A 1 132 ? -7.444 -13.578 8.660 1.00 93.44 132 VAL A C 1
ATOM 1025 O O . VAL A 1 132 ? -8.317 -12.713 8.609 1.00 93.44 132 VAL A O 1
ATOM 1028 N N . ALA A 1 133 ? -6.423 -13.632 7.799 1.00 94.00 133 ALA A N 1
ATOM 1029 C CA . ALA A 1 133 ? -6.228 -12.659 6.729 1.00 94.00 133 ALA A CA 1
ATOM 1030 C C . ALA A 1 133 ? -7.416 -12.631 5.757 1.00 94.00 133 ALA A C 1
ATOM 1032 O O . ALA A 1 133 ? -7.958 -11.562 5.494 1.00 94.00 133 ALA A O 1
ATOM 1033 N N . LEU A 1 134 ? -7.879 -13.797 5.291 1.00 95.06 134 LEU A N 1
ATOM 1034 C CA . LEU A 1 134 ? -9.037 -13.916 4.404 1.00 95.06 134 LEU A CA 1
ATOM 1035 C C . LEU A 1 134 ? -10.264 -13.248 5.023 1.00 95.06 134 LEU A C 1
ATOM 1037 O O . LEU A 1 134 ? -10.824 -12.333 4.425 1.00 95.06 134 LEU A O 1
ATOM 1041 N N . LYS A 1 135 ? -10.633 -13.638 6.249 1.00 95.38 135 LYS A N 1
ATOM 1042 C CA . LYS A 1 135 ? -11.808 -13.083 6.930 1.00 95.38 135 LYS A CA 1
ATOM 1043 C C . LYS A 1 135 ? -11.719 -11.563 7.071 1.00 95.38 135 LYS A C 1
ATOM 1045 O O . LYS A 1 135 ? -12.697 -10.865 6.820 1.00 95.38 135 LYS A O 1
ATOM 1050 N N . PHE A 1 136 ? -10.561 -11.048 7.474 1.00 96.25 136 PHE A N 1
ATOM 1051 C CA . PHE A 1 136 ? -10.378 -9.616 7.683 1.00 96.25 136 PHE A CA 1
ATOM 1052 C C . PHE A 1 136 ? -10.453 -8.828 6.366 1.00 96.25 136 PHE A C 1
ATOM 1054 O O . PHE A 1 136 ? -11.158 -7.823 6.281 1.00 96.25 136 PHE A O 1
ATOM 1061 N N . LEU A 1 137 ? -9.800 -9.312 5.307 1.00 96.62 137 LEU A N 1
ATOM 1062 C CA . LEU A 1 137 ? -9.838 -8.686 3.985 1.00 96.62 137 LEU A CA 1
ATOM 1063 C C . LEU A 1 137 ? -11.247 -8.726 3.362 1.00 96.62 137 LEU A C 1
ATOM 1065 O O . LEU A 1 137 ? -11.670 -7.745 2.751 1.00 96.62 137 LEU A O 1
ATOM 1069 N N . GLU A 1 138 ? -12.018 -9.804 3.561 1.00 96.81 138 GLU A N 1
ATOM 1070 C CA . GLU A 1 138 ? -13.438 -9.846 3.168 1.00 96.81 138 GLU A CA 1
ATOM 1071 C C . GLU A 1 138 ? -14.256 -8.767 3.881 1.00 96.81 138 GLU A C 1
ATOM 1073 O O . GLU A 1 138 ? -15.092 -8.115 3.255 1.00 96.81 138 GLU A O 1
ATOM 1078 N N . GLN A 1 139 ? -14.003 -8.542 5.173 1.00 97.19 139 GLN A N 1
ATOM 1079 C CA . GLN A 1 139 ? -14.689 -7.506 5.943 1.00 97.19 139 GLN A CA 1
ATOM 1080 C C . GLN A 1 139 ? -14.357 -6.093 5.442 1.00 97.19 139 GLN A C 1
ATOM 1082 O O . GLN A 1 139 ? -15.262 -5.264 5.338 1.00 97.19 139 GLN A O 1
ATOM 1087 N N . LEU A 1 140 ? -13.101 -5.820 5.073 1.00 97.62 140 LEU A N 1
ATOM 1088 C CA . LEU A 1 140 ? -12.714 -4.541 4.462 1.00 97.62 140 LEU A CA 1
ATOM 1089 C C . LEU A 1 140 ? -13.404 -4.323 3.113 1.00 97.62 140 LEU A C 1
ATOM 1091 O O . LEU A 1 140 ? -13.921 -3.237 2.848 1.00 97.62 140 LEU A O 1
ATOM 1095 N N . ARG A 1 141 ? -13.477 -5.363 2.278 1.00 97.31 141 ARG A N 1
ATOM 1096 C CA . ARG A 1 141 ? -14.186 -5.286 0.992 1.00 97.31 141 ARG A CA 1
ATOM 1097 C C . ARG A 1 141 ? -15.687 -5.111 1.169 1.00 97.31 141 ARG A C 1
ATOM 1099 O O . ARG A 1 141 ? -16.292 -4.333 0.440 1.00 97.31 141 ARG A O 1
ATOM 1106 N N . ALA A 1 142 ? -16.287 -5.771 2.159 1.00 97.25 142 ALA A N 1
ATOM 1107 C CA . ALA A 1 142 ? -17.694 -5.583 2.506 1.00 97.25 142 ALA A CA 1
ATOM 1108 C C . ALA A 1 142 ? -17.991 -4.155 3.000 1.00 97.25 142 ALA A C 1
ATOM 1110 O O . ALA A 1 142 ? -19.075 -3.636 2.742 1.00 97.25 142 ALA A O 1
ATOM 1111 N N . LEU A 1 143 ? -17.024 -3.503 3.658 1.00 97.19 143 LEU A N 1
ATOM 1112 C CA . LEU A 1 143 ? -17.089 -2.080 4.009 1.00 97.19 143 LEU A CA 1
ATOM 1113 C C . LEU A 1 143 ? -16.962 -1.162 2.776 1.00 97.19 143 LEU A C 1
ATOM 1115 O O . LEU A 1 143 ? -17.381 -0.008 2.823 1.00 97.19 143 LEU A O 1
ATOM 1119 N N . GLY A 1 144 ? -16.421 -1.672 1.667 1.00 98.06 144 GLY A N 1
ATOM 1120 C CA . GLY A 1 144 ? -16.205 -0.951 0.410 1.00 98.06 144 GLY A CA 1
ATOM 1121 C C . GLY A 1 144 ? -14.771 -0.457 0.208 1.00 98.06 144 GLY A C 1
ATOM 1122 O O . GLY A 1 144 ? -14.511 0.239 -0.776 1.00 98.06 144 GLY A O 1
ATOM 1123 N N . CYS A 1 145 ? -13.848 -0.790 1.115 1.00 98.50 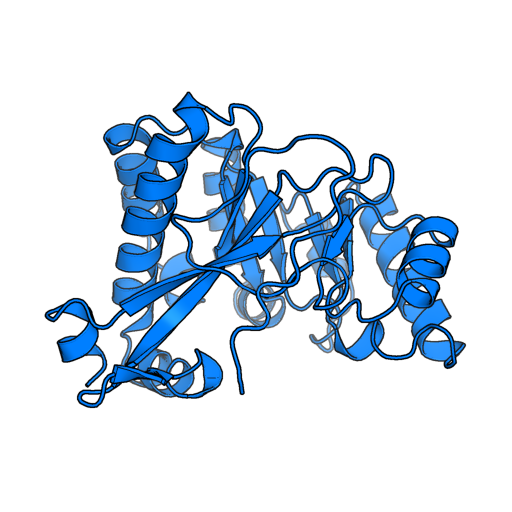145 CYS A N 1
ATOM 1124 C CA . CYS A 1 145 ? -12.423 -0.535 0.926 1.00 98.50 145 CYS A CA 1
ATOM 1125 C C . CYS A 1 145 ? -11.839 -1.475 -0.124 1.00 98.50 145 CYS A C 1
ATOM 1127 O O . CYS A 1 145 ? -12.316 -2.596 -0.314 1.00 98.50 145 CYS A O 1
ATOM 1129 N N . ARG A 1 146 ? -10.775 -1.018 -0.783 1.00 98.31 146 ARG A N 1
ATOM 1130 C CA . ARG A 1 146 ? -9.947 -1.885 -1.619 1.00 98.31 146 ARG A CA 1
ATOM 1131 C C . ARG A 1 146 ? -8.915 -2.607 -0.768 1.00 98.31 146 ARG A C 1
ATOM 1133 O O . ARG A 1 146 ? -8.567 -2.152 0.323 1.00 98.31 146 ARG A O 1
ATOM 1140 N N . THR A 1 147 ? -8.399 -3.709 -1.283 1.00 98.25 147 THR A N 1
ATOM 1141 C CA . THR A 1 147 ? -7.362 -4.492 -0.608 1.00 98.25 147 THR A CA 1
ATOM 1142 C C . THR A 1 147 ? -6.237 -4.866 -1.564 1.00 98.25 147 THR A C 1
ATOM 1144 O O . THR A 1 147 ? -6.480 -5.190 -2.729 1.00 98.25 147 THR A O 1
ATOM 1147 N N . ALA A 1 148 ? -5.002 -4.846 -1.068 1.00 98.00 148 ALA A N 1
ATOM 1148 C CA . ALA A 1 148 ? -3.815 -5.228 -1.822 1.00 98.00 148 ALA A CA 1
ATOM 1149 C C . ALA A 1 148 ? -2.958 -6.237 -1.049 1.00 98.00 148 ALA A C 1
ATOM 1151 O O . ALA A 1 148 ? -2.919 -6.222 0.183 1.00 98.00 148 ALA A O 1
ATOM 1152 N N . LEU A 1 149 ? -2.272 -7.107 -1.790 1.00 97.06 149 LEU A N 1
ATOM 1153 C CA . LEU A 1 149 ? -1.191 -7.936 -1.263 1.00 97.06 149 LEU A CA 1
ATOM 1154 C C . LEU A 1 149 ? 0.148 -7.266 -1.572 1.00 97.06 149 LEU A C 1
ATOM 1156 O O . LEU A 1 149 ? 0.435 -7.024 -2.744 1.00 97.06 149 LEU A O 1
ATOM 1160 N N . ASP A 1 150 ? 0.934 -6.994 -0.539 1.00 96.19 150 ASP A N 1
ATOM 1161 C CA . ASP A 1 150 ? 2.255 -6.375 -0.626 1.00 96.19 150 ASP A CA 1
ATOM 1162 C C . ASP A 1 150 ? 3.386 -7.417 -0.611 1.00 96.19 150 ASP A C 1
ATOM 1164 O O . ASP A 1 150 ? 3.164 -8.563 -0.201 1.00 96.19 150 ASP A O 1
ATOM 1168 N N . ASP A 1 151 ? 4.585 -7.028 -1.048 1.00 93.06 151 ASP A N 1
ATOM 1169 C CA . ASP A 1 151 ? 5.779 -7.888 -1.149 1.00 93.06 151 ASP A CA 1
ATOM 1170 C C . ASP A 1 151 ? 5.552 -9.201 -1.939 1.00 93.06 151 ASP A C 1
ATOM 1172 O O . ASP A 1 151 ? 6.093 -10.260 -1.598 1.00 93.06 151 ASP A O 1
ATOM 1176 N N . PHE A 1 152 ? 4.717 -9.180 -2.985 1.00 93.00 152 PHE A N 1
ATOM 1177 C CA . PHE A 1 152 ? 4.355 -10.398 -3.711 1.00 93.00 152 PHE A CA 1
ATOM 1178 C C . PHE A 1 152 ? 5.563 -11.011 -4.433 1.00 93.00 152 PHE A C 1
ATOM 1180 O O . PHE A 1 152 ? 6.220 -10.361 -5.249 1.00 93.00 152 PHE A O 1
ATOM 1187 N N . GLY A 1 153 ? 5.805 -12.296 -4.162 1.00 86.25 153 GLY A N 1
ATOM 1188 C CA . GLY A 1 153 ? 6.900 -13.095 -4.706 1.00 86.25 153 GLY A CA 1
ATOM 1189 C C . GLY A 1 153 ? 8.041 -13.335 -3.713 1.00 86.25 153 GLY A C 1
ATOM 1190 O O . GLY A 1 153 ? 8.884 -14.195 -3.965 1.00 86.25 153 GLY A O 1
ATOM 1191 N N . VAL A 1 154 ? 8.073 -12.619 -2.583 1.00 82.88 154 VAL A N 1
ATOM 1192 C CA . VAL A 1 154 ? 9.095 -12.803 -1.534 1.00 82.88 154 VAL A CA 1
ATOM 1193 C C . VAL A 1 154 ? 8.777 -14.026 -0.667 1.00 82.88 154 VAL A C 1
ATOM 1195 O O . VAL A 1 154 ? 9.681 -14.669 -0.121 1.00 82.88 154 VAL A O 1
ATOM 1198 N N . GLY A 1 155 ? 7.497 -14.393 -0.555 1.00 69.56 155 GLY A N 1
ATOM 1199 C CA . GLY A 1 155 ? 7.091 -15.640 0.075 1.00 69.56 155 GLY A CA 1
ATOM 1200 C C . GLY A 1 155 ? 7.517 -16.844 -0.769 1.00 69.56 155 GLY A C 1
ATOM 1201 O O . GLY A 1 155 ? 7.220 -16.935 -1.954 1.00 69.56 155 GLY A O 1
ATOM 1202 N N . TYR A 1 156 ? 8.164 -17.840 -0.159 1.00 61.91 156 TYR A N 1
ATOM 1203 C CA . TYR A 1 156 ? 8.528 -19.112 -0.816 1.00 61.91 156 TYR A CA 1
ATOM 1204 C C . TYR A 1 156 ? 7.311 -20.021 -1.123 1.00 61.91 156 TYR A C 1
ATOM 1206 O O . TYR A 1 156 ? 7.414 -21.249 -1.093 1.00 61.91 156 TYR A O 1
ATOM 1214 N N . SER A 1 157 ? 6.133 -19.447 -1.373 1.00 62.69 157 SER A N 1
ATOM 1215 C CA . SER A 1 157 ? 4.867 -20.171 -1.471 1.00 62.69 157 SER A CA 1
ATOM 1216 C C . SER A 1 157 ? 4.383 -20.330 -2.908 1.00 62.69 157 SER A C 1
ATOM 1218 O O . SER A 1 157 ? 4.663 -19.534 -3.796 1.00 62.69 157 SER A O 1
ATOM 1220 N N . SER A 1 158 ? 3.604 -21.387 -3.142 1.00 68.06 158 SER A N 1
ATOM 1221 C CA . SER A 1 158 ? 2.846 -21.538 -4.385 1.00 68.06 158 SER A CA 1
ATOM 1222 C C . SER A 1 158 ? 1.779 -20.444 -4.481 1.00 68.06 158 SER A C 1
ATOM 1224 O O . SER A 1 158 ? 1.097 -20.185 -3.495 1.00 68.06 158 SER A O 1
ATOM 1226 N N . PHE A 1 159 ? 1.533 -19.899 -5.677 1.00 81.31 159 PHE A N 1
ATOM 1227 C CA . PHE A 1 159 ? 0.465 -18.919 -5.948 1.00 81.31 159 PHE A CA 1
ATOM 1228 C C . PHE A 1 159 ? -0.966 -19.417 -5.660 1.00 81.31 159 PHE A C 1
ATOM 1230 O O . PHE A 1 159 ? -1.932 -18.687 -5.866 1.00 81.31 159 PHE A O 1
ATOM 1237 N N . ALA A 1 160 ? -1.134 -20.657 -5.195 1.00 82.44 160 ALA A N 1
ATOM 1238 C CA . ALA A 1 160 ? -2.429 -21.248 -4.881 1.00 82.44 160 ALA A CA 1
ATOM 1239 C C . ALA A 1 160 ? -3.250 -20.409 -3.887 1.00 82.44 160 ALA A C 1
ATOM 1241 O O . ALA A 1 160 ? -4.447 -20.241 -4.099 1.00 82.44 160 ALA A O 1
ATOM 1242 N N . TYR A 1 161 ? -2.619 -19.839 -2.852 1.00 86.25 161 TYR A N 1
ATOM 1243 C CA . TYR A 1 161 ? -3.329 -19.023 -1.858 1.00 86.25 161 TYR A CA 1
ATOM 1244 C C . TYR A 1 161 ? -3.883 -17.723 -2.463 1.00 86.25 161 TYR A C 1
ATOM 1246 O O . TYR A 1 161 ? -4.900 -17.212 -1.999 1.00 86.25 161 TYR A O 1
ATOM 1254 N N . LEU A 1 162 ? -3.240 -17.194 -3.512 1.00 89.19 162 LEU A N 1
ATOM 1255 C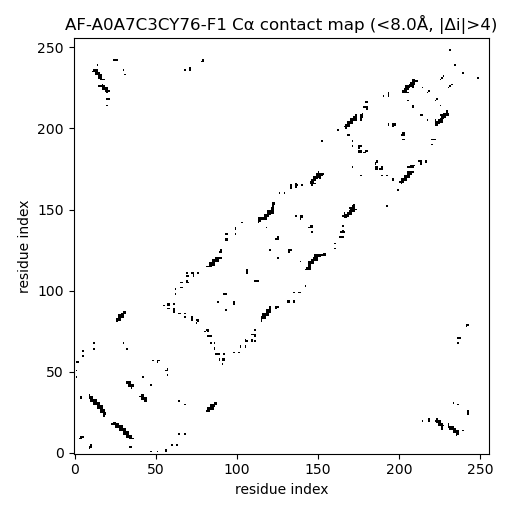 CA . LEU A 1 162 ? -3.622 -15.920 -4.118 1.00 89.19 162 LEU A CA 1
ATOM 1256 C C . LEU A 1 162 ? -5.009 -15.990 -4.763 1.00 89.19 162 LEU A C 1
ATOM 1258 O O . LEU A 1 162 ? -5.740 -14.999 -4.766 1.00 89.19 162 LEU A O 1
ATOM 1262 N N . LYS A 1 163 ? -5.383 -17.170 -5.272 1.00 87.88 163 LYS A N 1
ATOM 1263 C CA . LYS A 1 163 ? -6.707 -17.427 -5.844 1.00 87.88 163 LYS A CA 1
ATOM 1264 C C . LYS A 1 163 ? -7.821 -17.160 -4.831 1.00 87.88 163 LYS A C 1
ATOM 1266 O O . LYS A 1 163 ? -8.847 -16.593 -5.197 1.00 87.88 163 LYS A O 1
ATOM 1271 N N . ASP A 1 164 ? -7.606 -17.574 -3.587 1.00 87.69 164 ASP A N 1
ATOM 1272 C CA . ASP A 1 164 ? -8.607 -17.493 -2.524 1.00 87.69 164 ASP A CA 1
ATOM 1273 C C . ASP A 1 164 ? -8.503 -16.177 -1.740 1.00 87.69 164 ASP A C 1
ATOM 1275 O O . ASP A 1 164 ? -9.446 -15.786 -1.053 1.00 87.69 164 ASP A O 1
ATOM 1279 N N . LEU A 1 165 ? -7.377 -15.461 -1.855 1.00 92.25 165 LEU A N 1
ATOM 1280 C CA . LEU A 1 165 ? -7.182 -14.194 -1.166 1.00 92.25 165 LEU A CA 1
ATOM 1281 C C . LEU A 1 165 ? -8.025 -13.079 -1.822 1.00 92.25 165 LEU A C 1
ATOM 1283 O O . LEU A 1 165 ? -7.856 -12.776 -3.016 1.00 92.25 165 LEU A O 1
ATOM 1287 N N . PRO A 1 166 ? -8.912 -12.415 -1.059 1.00 94.50 166 PRO A N 1
ATOM 1288 C CA . PRO A 1 166 ? -9.808 -11.387 -1.569 1.00 94.50 166 PRO A CA 1
ATOM 1289 C C . PRO A 1 166 ? -9.068 -10.045 -1.622 1.00 94.50 166 PRO A C 1
ATOM 1291 O O . PRO A 1 166 ? -9.368 -9.121 -0.870 1.00 94.50 166 PRO A O 1
ATOM 1294 N N . VAL A 1 167 ? -8.071 -9.964 -2.500 1.00 96.94 167 VAL A N 1
ATOM 1295 C CA . VAL A 1 167 ? -7.344 -8.737 -2.851 1.00 96.94 167 VAL A CA 1
ATOM 1296 C C . VAL A 1 167 ? -7.691 -8.295 -4.265 1.00 96.94 167 VAL A C 1
ATOM 1298 O O . VAL A 1 167 ? -7.846 -9.142 -5.155 1.00 96.94 167 VAL A O 1
ATOM 1301 N N . ASP A 1 168 ? -7.817 -6.983 -4.450 1.00 98.00 168 ASP A N 1
ATOM 1302 C CA . ASP A 1 168 ? -8.076 -6.337 -5.738 1.00 98.00 168 ASP A CA 1
ATOM 1303 C C . ASP A 1 168 ? -6.775 -6.134 -6.534 1.00 98.00 168 ASP A C 1
ATOM 1305 O O . ASP A 1 168 ? -6.791 -6.157 -7.766 1.00 98.00 168 ASP A O 1
ATOM 1309 N N . SER A 1 169 ? -5.644 -5.971 -5.839 1.00 97.94 169 SER A N 1
ATOM 1310 C CA . SER A 1 169 ? -4.327 -5.793 -6.453 1.00 97.94 169 SER A CA 1
ATOM 1311 C C . SER A 1 169 ? -3.210 -6.562 -5.750 1.00 97.94 169 SER A C 1
ATOM 1313 O O . SER A 1 169 ? -3.323 -6.932 -4.582 1.00 97.94 169 SER A O 1
ATOM 1315 N N . VAL A 1 170 ? -2.110 -6.778 -6.468 1.00 97.50 170 VAL A N 1
ATOM 1316 C CA . VAL A 1 170 ? -0.845 -7.295 -5.928 1.00 97.50 170 VAL A CA 1
ATOM 1317 C C . VAL A 1 170 ? 0.289 -6.323 -6.245 1.00 97.50 170 VAL A C 1
ATOM 1319 O O . VAL A 1 170 ? 0.337 -5.777 -7.351 1.00 97.50 170 VAL A O 1
ATOM 1322 N N . LYS A 1 171 ? 1.191 -6.104 -5.290 1.00 98.25 171 LYS A N 1
ATOM 1323 C CA . LYS A 1 171 ? 2.405 -5.302 -5.460 1.00 98.25 171 LYS A CA 1
ATOM 1324 C C . LYS A 1 171 ? 3.582 -6.253 -5.656 1.00 98.25 171 LYS A C 1
ATOM 1326 O O . LYS A 1 171 ? 3.883 -7.050 -4.775 1.00 98.25 171 LYS A O 1
ATOM 1331 N N . ILE A 1 172 ? 4.169 -6.233 -6.849 1.00 97.44 172 ILE A N 1
ATOM 1332 C CA . ILE A 1 172 ? 5.334 -7.040 -7.216 1.00 97.44 172 ILE A CA 1
ATOM 1333 C C . ILE A 1 172 ? 6.552 -6.401 -6.561 1.00 97.44 172 ILE A C 1
ATOM 1335 O O . ILE A 1 172 ? 6.900 -5.263 -6.892 1.00 97.44 172 ILE A O 1
ATOM 1339 N N . ASP A 1 173 ? 7.180 -7.157 -5.663 1.00 95.44 173 ASP A N 1
ATOM 1340 C CA . ASP A 1 173 ? 8.286 -6.671 -4.848 1.00 95.44 173 ASP A CA 1
ATOM 1341 C C . ASP A 1 173 ? 9.452 -6.153 -5.700 1.00 95.44 173 ASP A C 1
ATOM 1343 O O . ASP A 1 173 ? 9.818 -6.699 -6.752 1.00 95.44 173 ASP A O 1
ATOM 1347 N N . GLY A 1 174 ? 10.082 -5.093 -5.202 1.00 93.19 174 GLY A N 1
ATOM 1348 C CA . GLY A 1 174 ? 11.175 -4.422 -5.888 1.00 93.19 174 GLY A CA 1
ATOM 1349 C C . GLY A 1 174 ? 12.408 -5.283 -6.155 1.00 93.19 174 GLY A C 1
ATOM 1350 O O . GLY A 1 174 ? 13.212 -4.927 -7.016 1.00 93.19 174 GLY A O 1
ATOM 1351 N N . SER A 1 175 ? 12.593 -6.406 -5.455 1.00 92.62 175 SER A N 1
ATOM 1352 C CA . SER A 1 175 ? 13.687 -7.345 -5.733 1.00 92.62 175 SER A CA 1
ATOM 1353 C C . SER A 1 175 ? 13.557 -8.056 -7.083 1.00 92.62 175 SER A C 1
ATOM 1355 O O . SER A 1 175 ? 14.580 -8.489 -7.606 1.00 92.62 175 SER A O 1
ATOM 1357 N N . PHE A 1 176 ? 12.350 -8.121 -7.663 1.00 93.50 176 PHE A N 1
ATOM 1358 C CA . PHE A 1 176 ? 12.104 -8.645 -9.014 1.00 93.50 176 PHE A CA 1
ATOM 1359 C C . PHE A 1 176 ? 12.065 -7.556 -10.091 1.00 93.50 176 PHE A C 1
ATOM 1361 O O . PHE A 1 176 ? 12.235 -7.848 -11.273 1.00 93.50 176 PHE A O 1
ATOM 1368 N N . VAL A 1 177 ? 11.766 -6.313 -9.702 1.00 94.62 177 VAL A N 1
ATOM 1369 C CA . VAL A 1 177 ? 11.624 -5.172 -10.627 1.00 94.62 177 VAL A CA 1
ATOM 1370 C C . VAL A 1 177 ? 12.948 -4.417 -10.811 1.00 94.62 177 VAL A C 1
ATOM 1372 O O . VAL A 1 177 ? 13.151 -3.674 -11.774 1.00 94.62 177 VAL A O 1
ATOM 1375 N N . ARG A 1 178 ? 13.899 -4.588 -9.899 1.00 89.38 178 ARG A N 1
ATOM 1376 C CA . ARG A 1 178 ? 15.210 -3.960 -10.025 1.00 89.38 178 ARG A CA 1
ATOM 1377 C C . ARG A 1 178 ? 15.969 -4.542 -11.217 1.00 89.38 178 ARG A C 1
ATOM 1379 O O . ARG A 1 178 ? 16.149 -5.742 -11.325 1.00 89.38 178 ARG A O 1
ATOM 1386 N N . ASP A 1 179 ? 16.494 -3.686 -12.086 1.00 86.94 179 ASP A N 1
ATOM 1387 C CA . ASP A 1 179 ? 17.305 -4.107 -13.236 1.00 86.94 179 ASP A CA 1
ATOM 1388 C C . ASP A 1 179 ? 16.573 -4.993 -14.284 1.00 86.94 179 ASP A C 1
ATOM 1390 O O . ASP A 1 179 ? 17.249 -5.646 -15.088 1.00 86.94 179 ASP A O 1
ATOM 1394 N N . ILE A 1 180 ? 15.225 -4.988 -14.377 1.00 94.00 180 ILE A N 1
ATOM 1395 C CA . ILE A 1 180 ? 14.484 -5.824 -15.365 1.00 94.00 180 ILE A CA 1
ATOM 1396 C C . ILE A 1 180 ? 14.929 -5.600 -16.814 1.00 94.00 180 ILE A C 1
ATOM 1398 O O . ILE A 1 180 ? 14.796 -6.473 -17.667 1.00 94.00 180 ILE A O 1
ATOM 1402 N N . GLN A 1 181 ? 15.461 -4.415 -17.107 1.00 91.12 181 GLN A N 1
ATOM 1403 C CA . GLN A 1 181 ? 15.973 -4.011 -18.410 1.00 91.12 181 GLN A CA 1
ATOM 1404 C C . GLN A 1 181 ? 17.291 -4.696 -18.792 1.00 91.12 181 GLN A C 1
ATOM 1406 O O . GLN A 1 181 ? 17.715 -4.612 -19.944 1.00 91.12 181 GLN A O 1
ATOM 1411 N N . ARG A 1 182 ? 17.959 -5.358 -17.841 1.00 92.50 182 ARG A N 1
ATOM 1412 C CA . ARG A 1 182 ? 19.247 -6.044 -18.040 1.00 92.50 182 ARG A CA 1
ATOM 1413 C C . ARG A 1 182 ? 19.211 -7.522 -17.672 1.00 92.50 182 ARG A C 1
ATOM 1415 O O . ARG A 1 182 ? 20.173 -8.227 -17.969 1.00 92.50 182 ARG A O 1
ATOM 1422 N N . ASP A 1 183 ? 18.129 -7.985 -17.061 1.00 94.75 183 ASP A N 1
ATOM 1423 C CA . ASP A 1 183 ? 18.001 -9.342 -16.552 1.00 94.75 183 ASP A CA 1
ATOM 1424 C C . ASP A 1 183 ? 16.767 -10.034 -17.150 1.00 94.75 183 ASP A C 1
ATOM 1426 O O . ASP A 1 183 ? 15.621 -9.797 -16.764 1.00 94.75 183 ASP A O 1
ATOM 1430 N N . ALA A 1 184 ? 17.017 -10.921 -18.117 1.00 94.75 184 ALA A N 1
ATOM 1431 C CA . ALA A 1 184 ? 15.967 -11.667 -18.802 1.00 94.75 184 ALA A CA 1
ATOM 1432 C C . ALA A 1 184 ? 15.191 -12.611 -17.867 1.00 94.75 184 ALA A C 1
ATOM 1434 O O . ALA A 1 184 ? 14.026 -12.906 -18.140 1.00 94.75 184 ALA A O 1
ATOM 1435 N N . LEU A 1 185 ? 15.813 -13.087 -16.780 1.00 92.75 185 LEU A N 1
ATOM 1436 C CA . LEU A 1 185 ? 15.139 -13.930 -15.797 1.00 92.75 185 LEU A CA 1
ATOM 1437 C C . LEU A 1 185 ? 14.158 -13.096 -14.975 1.00 92.75 185 LEU A C 1
ATOM 1439 O O . LEU A 1 185 ? 13.001 -13.490 -14.848 1.00 92.75 185 LEU A O 1
ATOM 1443 N N . GLN A 1 186 ? 14.587 -11.933 -14.478 1.00 93.75 186 GLN A N 1
ATOM 1444 C CA . GLN A 1 186 ? 13.701 -11.021 -13.748 1.00 93.75 186 GLN A CA 1
ATOM 1445 C C . GLN A 1 186 ? 12.534 -10.549 -14.615 1.00 93.75 186 GLN A C 1
ATOM 1447 O O . GLN A 1 186 ? 11.383 -10.632 -14.193 1.00 93.75 186 GLN A O 1
ATOM 1452 N N . LEU A 1 187 ? 12.796 -10.176 -15.872 1.00 96.69 187 LEU A N 1
ATOM 1453 C CA . LEU A 1 187 ? 11.738 -9.841 -16.826 1.00 96.69 187 LEU A CA 1
ATOM 1454 C C . LEU A 1 187 ? 10.721 -10.982 -16.994 1.00 96.69 187 LEU A C 1
ATOM 1456 O O . LEU A 1 187 ? 9.511 -10.746 -16.986 1.00 96.69 187 LEU A O 1
ATOM 1460 N N . ALA A 1 188 ? 11.192 -12.224 -17.140 1.00 95.81 188 ALA A N 1
ATOM 1461 C CA . ALA A 1 188 ? 10.317 -13.386 -17.253 1.00 95.81 188 ALA A CA 1
ATOM 1462 C C . ALA A 1 188 ? 9.507 -13.635 -15.967 1.00 95.81 188 ALA A C 1
ATOM 1464 O O . ALA A 1 188 ? 8.330 -13.997 -16.051 1.00 95.81 188 ALA A O 1
ATOM 1465 N N . MET A 1 189 ? 10.104 -13.413 -14.790 1.00 94.12 189 MET A N 1
ATOM 1466 C CA . MET A 1 189 ? 9.427 -13.530 -13.495 1.00 94.12 189 MET A CA 1
ATOM 1467 C C . MET A 1 189 ? 8.323 -12.482 -13.337 1.00 94.12 189 MET A C 1
ATOM 1469 O O . MET A 1 189 ? 7.178 -12.862 -13.106 1.00 94.12 189 MET A O 1
ATOM 1473 N N . VAL A 1 190 ? 8.626 -11.196 -13.542 1.00 96.75 190 VAL A N 1
ATOM 1474 C CA . VAL A 1 190 ? 7.641 -10.105 -13.433 1.00 96.75 190 VAL A CA 1
ATOM 1475 C C . VAL A 1 190 ? 6.495 -10.305 -14.424 1.00 96.75 190 VAL A C 1
ATOM 1477 O O . VAL A 1 190 ? 5.331 -10.188 -14.043 1.00 96.75 190 VAL A O 1
ATOM 1480 N N . ARG A 1 191 ? 6.792 -10.690 -15.676 1.00 97.62 191 ARG A N 1
ATOM 1481 C CA . ARG A 1 191 ? 5.756 -11.026 -16.668 1.00 97.62 191 ARG A CA 1
ATOM 1482 C C . ARG A 1 191 ? 4.860 -12.165 -16.180 1.00 97.62 191 ARG A C 1
ATOM 1484 O O . ARG A 1 191 ? 3.644 -12.047 -16.238 1.00 97.62 191 ARG A O 1
ATOM 1491 N N . SER A 1 192 ? 5.449 -13.241 -15.660 1.00 95.69 192 SER A N 1
ATOM 1492 C CA . SER A 1 192 ? 4.683 -14.391 -15.165 1.00 95.69 192 SER A CA 1
ATOM 1493 C C . SER A 1 192 ? 3.804 -14.022 -13.967 1.00 95.69 192 SER A C 1
ATOM 1495 O O . SER A 1 192 ? 2.646 -14.426 -13.910 1.00 95.69 192 SER A O 1
ATOM 1497 N N . MET A 1 193 ? 4.327 -13.235 -13.022 1.00 95.31 193 MET A N 1
ATOM 1498 C CA . MET A 1 193 ? 3.563 -12.733 -11.875 1.00 95.31 193 MET A CA 1
ATOM 1499 C C . MET A 1 193 ? 2.383 -11.870 -12.326 1.00 95.31 193 MET A C 1
ATOM 1501 O O . MET A 1 193 ? 1.271 -12.053 -11.830 1.00 95.31 193 MET A O 1
ATOM 1505 N N . ASN A 1 194 ? 2.612 -10.984 -13.299 1.00 97.69 194 ASN A N 1
ATOM 1506 C CA . ASN A 1 194 ? 1.572 -10.160 -13.900 1.00 97.69 194 ASN A CA 1
ATOM 1507 C C . ASN A 1 194 ? 0.473 -11.007 -14.557 1.00 97.69 194 ASN A C 1
ATOM 1509 O O . ASN A 1 194 ? -0.701 -10.863 -14.218 1.00 97.69 194 ASN A O 1
ATOM 1513 N N . ASP A 1 195 ? 0.856 -11.943 -15.426 1.00 96.94 195 ASP A N 1
ATOM 1514 C CA . ASP A 1 195 ? -0.085 -12.802 -16.149 1.00 96.94 195 ASP A CA 1
ATOM 1515 C C . ASP A 1 195 ? -0.936 -13.648 -15.186 1.00 96.94 195 ASP A C 1
ATOM 1517 O O . ASP A 1 195 ? -2.144 -13.805 -15.379 1.00 96.94 195 ASP A O 1
ATOM 1521 N N . ILE A 1 196 ? -0.329 -14.164 -14.111 1.00 94.69 196 ILE A N 1
ATOM 1522 C CA . ILE A 1 196 ? -1.026 -14.951 -13.085 1.00 94.69 196 ILE A CA 1
ATOM 1523 C C . ILE A 1 196 ? -2.002 -14.079 -12.289 1.00 94.69 196 ILE A C 1
ATOM 1525 O O . ILE A 1 196 ? -3.145 -14.488 -12.076 1.00 94.69 196 ILE A O 1
ATOM 1529 N N . ALA A 1 197 ? -1.587 -12.881 -11.872 1.00 95.81 197 ALA A N 1
ATOM 1530 C CA . ALA A 1 197 ? -2.458 -11.952 -11.158 1.00 95.81 197 ALA A CA 1
ATOM 1531 C C . ALA A 1 197 ? -3.670 -11.547 -12.014 1.00 95.81 197 ALA A C 1
ATOM 1533 O O . ALA A 1 197 ? -4.812 -11.639 -11.550 1.00 95.81 197 ALA A O 1
ATOM 1534 N N . HIS A 1 198 ? -3.451 -11.210 -13.290 1.00 97.19 198 HIS A N 1
ATOM 1535 C CA . HIS A 1 198 ? -4.527 -10.889 -14.232 1.00 97.19 198 HIS A CA 1
ATOM 1536 C C . HIS A 1 198 ? -5.447 -12.078 -14.505 1.00 97.19 198 HIS A C 1
ATOM 1538 O O . HIS A 1 198 ? -6.665 -11.899 -14.541 1.00 97.19 198 HIS A O 1
ATOM 1544 N N . ALA A 1 199 ? -4.913 -13.298 -14.621 1.00 95.88 199 ALA A N 1
ATOM 1545 C CA . ALA A 1 199 ? -5.724 -14.510 -14.754 1.00 95.88 199 ALA A CA 1
ATOM 1546 C C . ALA A 1 199 ? -6.636 -14.753 -13.534 1.00 95.88 199 ALA A C 1
ATOM 1548 O O . ALA A 1 199 ? -7.689 -15.379 -13.661 1.00 95.88 199 ALA A O 1
ATOM 1549 N N . MET A 1 200 ? -6.262 -14.228 -12.363 1.00 94.75 200 MET A N 1
ATOM 1550 C CA . MET A 1 200 ? -7.072 -14.230 -11.139 1.00 94.75 200 MET A CA 1
ATOM 1551 C C . MET A 1 200 ? -7.957 -12.980 -10.983 1.00 94.75 200 MET A C 1
ATOM 1553 O O . MET A 1 200 ? -8.625 -12.831 -9.959 1.00 94.75 200 MET A O 1
ATOM 1557 N N . GLY A 1 201 ? -7.980 -12.086 -11.976 1.00 95.50 201 GLY A N 1
ATOM 1558 C CA . GLY A 1 201 ? -8.781 -10.861 -11.968 1.00 95.50 201 GLY A CA 1
ATOM 1559 C C . GLY A 1 201 ? -8.240 -9.754 -11.058 1.00 95.50 201 GLY A C 1
ATOM 1560 O O . GLY A 1 201 ? -9.021 -8.924 -10.599 1.00 95.50 201 GLY A O 1
ATOM 1561 N N . LYS A 1 202 ? -6.934 -9.755 -10.772 1.00 97.12 202 LYS A N 1
ATOM 1562 C CA . LYS A 1 202 ? -6.255 -8.798 -9.885 1.00 97.12 202 LYS A CA 1
ATOM 1563 C C . LYS A 1 202 ? -5.361 -7.872 -10.697 1.00 97.12 202 LYS A C 1
ATOM 1565 O O . LYS A 1 202 ? -4.702 -8.344 -11.616 1.00 97.12 202 LYS A O 1
ATOM 1570 N N . THR A 1 203 ? -5.299 -6.589 -10.351 1.00 98.38 203 THR A N 1
ATOM 1571 C CA . THR A 1 203 ? -4.360 -5.649 -10.993 1.00 98.38 203 THR A CA 1
ATOM 1572 C C . THR A 1 203 ? -2.969 -5.729 -10.368 1.00 98.38 203 THR A C 1
ATOM 1574 O O . THR A 1 203 ? -2.836 -6.121 -9.208 1.00 98.38 203 THR A O 1
ATOM 1577 N N . THR A 1 204 ? -1.940 -5.298 -11.089 1.00 98.56 204 THR A N 1
ATOM 1578 C CA . THR A 1 204 ? -0.547 -5.334 -10.621 1.00 98.56 204 THR A CA 1
ATOM 1579 C C . THR A 1 204 ? 0.054 -3.946 -10.426 1.00 98.56 204 THR A C 1
ATOM 1581 O O . THR A 1 204 ? -0.197 -3.013 -11.188 1.00 98.56 204 THR A O 1
ATOM 1584 N N . ILE A 1 205 ? 0.868 -3.809 -9.382 1.00 98.69 205 ILE A N 1
ATOM 1585 C CA . ILE A 1 205 ? 1.693 -2.630 -9.114 1.00 98.69 205 ILE A CA 1
ATOM 1586 C C . ILE A 1 205 ? 3.146 -3.104 -9.077 1.00 98.69 205 ILE A C 1
ATOM 1588 O O . ILE A 1 205 ? 3.472 -3.976 -8.284 1.00 98.69 205 ILE A O 1
ATOM 1592 N N . ALA A 1 206 ? 4.017 -2.571 -9.929 1.00 98.31 206 ALA A N 1
ATOM 1593 C CA . ALA A 1 206 ? 5.450 -2.854 -9.863 1.00 98.31 206 ALA A CA 1
ATOM 1594 C C . ALA A 1 206 ? 6.163 -1.817 -8.990 1.00 98.31 206 ALA A C 1
ATOM 1596 O O . ALA A 1 206 ? 6.022 -0.612 -9.221 1.00 98.31 206 ALA A O 1
ATOM 1597 N N . GLU A 1 207 ? 6.932 -2.277 -8.007 1.00 97.12 207 GLU A N 1
ATOM 1598 C CA . GLU A 1 207 ? 7.656 -1.408 -7.080 1.00 97.12 207 GLU A CA 1
ATOM 1599 C C . GLU A 1 207 ? 9.105 -1.134 -7.497 1.00 97.12 207 GLU A C 1
ATOM 1601 O O . GLU A 1 207 ? 9.642 -1.757 -8.405 1.00 97.12 207 GLU A O 1
ATOM 1606 N N . TYR A 1 208 ? 9.770 -0.198 -6.810 1.00 95.44 208 TYR A N 1
ATOM 1607 C CA . TYR A 1 208 ? 11.180 0.156 -7.037 1.00 95.44 208 TYR A CA 1
ATOM 1608 C C . TYR A 1 208 ? 11.531 0.590 -8.472 1.00 95.44 208 TYR A C 1
ATOM 1610 O O . TYR A 1 208 ? 12.686 0.508 -8.890 1.00 95.44 208 TYR A O 1
ATOM 1618 N N . VAL A 1 209 ? 10.570 1.146 -9.211 1.00 96.25 209 VAL A N 1
ATOM 1619 C CA . VAL A 1 209 ? 10.802 1.675 -10.561 1.00 96.25 209 VAL A CA 1
ATOM 1620 C C . VAL A 1 209 ? 11.729 2.897 -10.523 1.00 96.25 209 VAL A C 1
ATOM 1622 O O . VAL A 1 209 ? 11.400 3.950 -9.963 1.00 96.25 209 VAL A O 1
ATOM 1625 N N . ASP A 1 210 ? 12.903 2.762 -11.133 1.00 94.19 210 ASP A N 1
ATOM 1626 C CA . ASP A 1 210 ? 14.022 3.703 -11.008 1.00 94.19 210 ASP A CA 1
ATOM 1627 C C . ASP A 1 210 ? 14.435 4.386 -12.321 1.00 94.19 210 ASP A C 1
ATOM 1629 O O . ASP A 1 210 ? 15.330 5.233 -12.318 1.00 94.19 210 ASP A O 1
ATOM 1633 N N . SER A 1 211 ? 13.780 4.049 -13.433 1.00 95.31 211 SER A N 1
ATOM 1634 C CA . SER A 1 211 ? 14.157 4.511 -14.767 1.00 95.31 211 SER A CA 1
ATOM 1635 C C . SER A 1 211 ? 12.983 4.519 -15.750 1.00 95.31 211 SER A C 1
ATOM 1637 O O . SER A 1 211 ? 11.995 3.796 -15.589 1.00 95.31 211 SER A O 1
ATOM 1639 N N . GLU A 1 212 ? 13.103 5.329 -16.806 1.00 95.62 212 GLU A N 1
ATOM 1640 C CA . GLU A 1 212 ? 12.112 5.388 -17.889 1.00 95.62 212 GLU A CA 1
ATOM 1641 C C . GLU A 1 212 ? 12.113 4.093 -18.712 1.00 95.62 212 GLU A C 1
ATOM 1643 O O . GLU A 1 212 ? 11.070 3.633 -19.170 1.00 95.62 212 GLU A O 1
ATOM 1648 N N . GLU A 1 213 ? 13.281 3.468 -18.859 1.00 96.44 213 GLU A N 1
ATOM 1649 C CA . GLU A 1 213 ? 13.439 2.173 -19.511 1.00 96.44 213 GLU A CA 1
ATOM 1650 C C . GLU A 1 213 ? 12.651 1.082 -18.773 1.00 96.44 213 GLU A C 1
ATOM 1652 O O . GLU A 1 213 ? 11.957 0.293 -19.416 1.00 96.44 213 GLU A O 1
ATOM 1657 N N . CYS A 1 214 ? 12.691 1.072 -17.434 1.00 96.69 214 CYS A N 1
ATOM 1658 C CA . CYS A 1 214 ? 11.882 0.159 -16.627 1.00 96.69 214 CYS A CA 1
ATOM 1659 C C . CYS A 1 214 ? 10.379 0.392 -16.866 1.00 96.69 214 CYS A C 1
ATOM 1661 O O . CYS A 1 214 ? 9.650 -0.555 -17.156 1.00 96.69 214 CYS A O 1
ATOM 1663 N N . ILE A 1 215 ? 9.914 1.649 -16.877 1.00 97.44 215 ILE A N 1
ATOM 1664 C CA . ILE A 1 215 ? 8.514 1.990 -17.203 1.00 97.44 215 ILE A CA 1
ATOM 1665 C C . ILE A 1 215 ? 8.103 1.462 -18.579 1.00 97.44 215 ILE A C 1
ATOM 1667 O O . ILE A 1 215 ? 7.004 0.924 -18.727 1.00 97.44 215 ILE A O 1
ATOM 1671 N N . ALA A 1 216 ? 8.950 1.646 -19.594 1.00 97.44 216 ALA A N 1
ATOM 1672 C CA . ALA A 1 216 ? 8.652 1.212 -20.954 1.00 97.44 216 ALA A CA 1
ATOM 1673 C C . ALA A 1 216 ? 8.442 -0.308 -21.022 1.00 97.44 216 ALA A C 1
ATOM 1675 O O . ALA A 1 216 ? 7.467 -0.765 -21.619 1.00 97.44 216 ALA A O 1
ATOM 1676 N N . ILE A 1 217 ? 9.298 -1.074 -20.343 1.00 98.00 217 ILE A N 1
ATOM 1677 C CA . ILE A 1 217 ? 9.187 -2.533 -20.272 1.00 98.00 217 ILE A CA 1
ATOM 1678 C C . ILE A 1 217 ? 7.942 -2.952 -19.485 1.00 98.00 217 ILE A C 1
ATOM 1680 O O . ILE A 1 217 ? 7.191 -3.808 -19.948 1.00 98.00 217 ILE A O 1
ATOM 1684 N N . LEU A 1 218 ? 7.671 -2.332 -18.333 1.00 98.44 218 LEU A N 1
ATOM 1685 C CA . LEU A 1 218 ? 6.480 -2.629 -17.528 1.00 98.44 218 LEU A CA 1
ATOM 1686 C C . LEU A 1 218 ? 5.181 -2.401 -18.321 1.00 98.44 218 LEU A C 1
ATOM 1688 O O . LEU A 1 218 ? 4.266 -3.221 -18.255 1.00 98.44 218 LEU A O 1
ATOM 1692 N N . LYS A 1 219 ? 5.124 -1.340 -19.138 1.00 98.31 219 LYS A N 1
ATOM 1693 C CA . LYS A 1 219 ? 4.015 -1.098 -20.078 1.00 98.31 219 LYS A CA 1
ATOM 1694 C C . LYS A 1 219 ? 3.912 -2.182 -21.150 1.00 98.31 219 LYS A C 1
ATOM 1696 O O . LYS A 1 219 ? 2.806 -2.607 -21.467 1.00 98.31 219 LYS A O 1
ATOM 1701 N N . GLU A 1 220 ? 5.038 -2.616 -21.717 1.00 97.94 220 GLU A N 1
ATOM 1702 C CA . GLU A 1 220 ? 5.074 -3.659 -22.751 1.00 97.94 220 GLU A CA 1
ATOM 1703 C C . GLU A 1 220 ? 4.560 -5.006 -22.227 1.00 97.94 220 GLU A C 1
ATOM 1705 O O . GLU A 1 220 ? 3.848 -5.722 -22.932 1.00 97.94 220 GLU A O 1
ATOM 1710 N N . ILE A 1 221 ? 4.899 -5.351 -20.983 1.00 97.81 221 ILE A N 1
ATOM 1711 C CA . ILE A 1 221 ? 4.461 -6.606 -20.361 1.00 97.81 221 ILE A CA 1
ATOM 1712 C C . ILE A 1 221 ? 3.074 -6.506 -19.712 1.00 97.81 221 ILE A C 1
ATOM 1714 O O . ILE A 1 221 ? 2.570 -7.513 -19.230 1.00 97.81 221 ILE A O 1
ATOM 1718 N N . GLY A 1 222 ? 2.449 -5.325 -19.747 1.00 98.25 222 GLY A N 1
ATOM 1719 C CA . GLY A 1 222 ? 1.054 -5.121 -19.366 1.00 98.25 222 GLY A CA 1
ATOM 1720 C C . GLY A 1 222 ? 0.802 -4.813 -17.891 1.00 98.25 222 GLY A C 1
ATOM 1721 O O . GLY A 1 222 ? -0.347 -4.911 -17.480 1.00 98.25 222 GLY A O 1
ATOM 1722 N N . VAL A 1 223 ? 1.813 -4.425 -17.107 1.00 98.69 223 VAL A N 1
ATOM 1723 C CA . VAL A 1 223 ? 1.617 -4.021 -15.700 1.00 98.69 223 VAL A CA 1
ATOM 1724 C C . VAL A 1 223 ? 0.699 -2.794 -15.615 1.00 98.69 223 VAL A C 1
ATOM 1726 O O . VAL A 1 223 ? 0.815 -1.867 -16.422 1.00 98.69 223 VAL A O 1
ATOM 1729 N N . ASP A 1 224 ? -0.213 -2.769 -14.636 1.00 98.75 224 ASP A N 1
ATOM 1730 C CA . ASP A 1 224 ? -1.222 -1.703 -14.522 1.00 98.75 224 ASP A CA 1
ATOM 1731 C C . ASP A 1 224 ? -0.660 -0.416 -13.898 1.00 98.75 224 ASP A C 1
ATOM 1733 O O . ASP A 1 224 ? -0.952 0.698 -14.353 1.00 98.75 224 ASP A O 1
ATOM 1737 N N . TYR A 1 225 ? 0.150 -0.564 -12.848 1.00 98.69 225 TYR A N 1
ATOM 1738 C CA . TYR A 1 225 ? 0.641 0.533 -12.019 1.00 98.69 225 TYR A CA 1
ATOM 1739 C C . TYR A 1 225 ? 2.141 0.416 -11.721 1.00 98.69 225 TYR A C 1
ATOM 1741 O O . TYR A 1 225 ? 2.699 -0.676 -11.668 1.00 98.69 225 TYR A O 1
ATOM 1749 N N . ALA A 1 226 ? 2.796 1.550 -11.478 1.00 98.25 226 ALA A N 1
ATOM 1750 C CA . ALA A 1 226 ? 4.208 1.611 -11.108 1.00 98.25 226 ALA A CA 1
ATOM 1751 C C . ALA A 1 226 ? 4.451 2.559 -9.933 1.00 98.25 226 ALA A C 1
ATOM 1753 O O . ALA A 1 226 ? 3.888 3.654 -9.880 1.00 98.25 226 ALA A O 1
ATOM 1754 N N . GLN A 1 227 ? 5.353 2.166 -9.041 1.00 98.25 227 GLN A N 1
ATOM 1755 C CA . GLN A 1 227 ? 5.819 2.958 -7.910 1.00 98.25 227 GLN A CA 1
ATOM 1756 C C . GLN A 1 227 ? 7.342 2.883 -7.822 1.00 98.25 227 GLN A C 1
ATOM 1758 O O . GLN A 1 227 ? 7.947 1.831 -8.004 1.00 98.25 227 GLN A O 1
ATOM 1763 N N . GLY A 1 228 ? 7.985 4.010 -7.532 1.00 96.25 228 GLY A N 1
ATOM 1764 C CA . GLY A 1 228 ? 9.433 4.060 -7.366 1.00 96.25 228 GLY A CA 1
ATOM 1765 C C . GLY A 1 228 ? 9.990 5.472 -7.469 1.00 96.25 228 GLY A C 1
ATOM 1766 O O . GLY A 1 228 ? 9.258 6.431 -7.712 1.00 96.25 228 GLY A O 1
ATOM 1767 N N . PHE A 1 229 ? 11.298 5.618 -7.265 1.00 93.44 229 PHE A N 1
ATOM 1768 C CA . PHE A 1 229 ? 11.944 6.933 -7.186 1.00 93.44 229 PHE A CA 1
ATOM 1769 C C . PHE A 1 229 ? 11.915 7.718 -8.498 1.00 93.44 229 PHE A C 1
ATOM 1771 O O . PHE A 1 229 ? 11.939 8.947 -8.459 1.00 93.44 229 PHE A O 1
ATOM 1778 N N . HIS A 1 230 ? 11.821 7.038 -9.644 1.00 94.75 230 HIS A N 1
ATOM 1779 C CA . HIS A 1 230 ? 11.651 7.718 -10.933 1.00 94.75 230 HIS A CA 1
ATOM 1780 C C . HIS A 1 230 ? 10.227 8.251 -11.130 1.00 94.75 230 HIS A C 1
ATOM 1782 O O . HIS A 1 230 ? 10.040 9.246 -11.824 1.00 94.75 230 HIS A O 1
ATOM 1788 N N . ILE A 1 231 ? 9.233 7.643 -10.472 1.00 94.81 231 ILE A N 1
ATOM 1789 C CA . ILE A 1 231 ? 7.846 8.133 -10.450 1.00 94.81 231 ILE A CA 1
ATOM 1790 C C . ILE A 1 231 ? 7.723 9.333 -9.510 1.00 94.81 231 ILE A C 1
ATOM 1792 O O . ILE A 1 231 ? 7.218 10.391 -9.886 1.00 94.81 231 ILE A O 1
ATOM 1796 N N . GLY A 1 232 ? 8.212 9.177 -8.282 1.00 94.25 232 GLY A N 1
ATOM 1797 C CA . GLY A 1 232 ? 8.219 10.232 -7.285 1.00 94.25 232 GLY A CA 1
ATOM 1798 C C . GLY A 1 232 ? 8.824 9.775 -5.965 1.00 94.25 232 GLY A C 1
ATOM 1799 O O . GLY A 1 232 ? 8.665 8.631 -5.529 1.00 94.25 232 GLY A O 1
ATOM 1800 N N . MET A 1 233 ? 9.526 10.702 -5.318 1.00 94.19 233 MET A N 1
ATOM 1801 C CA . MET A 1 233 ? 10.041 10.499 -3.967 1.00 94.19 233 MET A CA 1
ATOM 1802 C C . MET A 1 233 ? 8.901 10.602 -2.947 1.00 94.19 233 MET A C 1
ATOM 1804 O O . MET A 1 233 ? 7.959 11.365 -3.179 1.00 94.19 233 MET A O 1
ATOM 1808 N N . PRO A 1 234 ? 8.996 9.899 -1.803 1.00 93.62 234 PRO A N 1
ATOM 1809 C CA . PRO A 1 234 ? 8.092 10.137 -0.689 1.00 93.62 234 PRO A CA 1
ATOM 1810 C C . PRO A 1 234 ? 8.106 11.614 -0.267 1.00 93.62 234 PRO A C 1
ATOM 1812 O O . PRO A 1 234 ? 9.177 12.184 -0.051 1.00 93.62 234 PRO A O 1
ATOM 1815 N N . MET A 1 235 ? 6.928 12.216 -0.133 1.00 94.00 235 MET A N 1
ATOM 1816 C CA . MET A 1 235 ? 6.725 13.623 0.240 1.00 94.00 235 MET A CA 1
ATOM 1817 C C . MET A 1 235 ? 5.797 13.731 1.456 1.00 94.00 235 MET A C 1
ATOM 1819 O O . MET A 1 235 ? 5.035 12.795 1.687 1.00 94.00 235 MET A O 1
ATOM 1823 N N . PRO A 1 236 ? 5.827 14.818 2.247 1.00 94.31 236 PRO A N 1
ATOM 1824 C CA . PRO A 1 236 ? 4.882 15.002 3.351 1.00 94.31 236 PRO A CA 1
ATOM 1825 C C . PRO A 1 236 ? 3.435 14.749 2.908 1.00 94.31 236 PRO A C 1
ATOM 1827 O O . PRO A 1 236 ? 3.046 15.138 1.806 1.00 94.31 236 PRO A O 1
ATOM 1830 N N . LEU A 1 237 ? 2.651 14.053 3.736 1.00 92.69 237 LEU A N 1
ATOM 1831 C CA . LEU A 1 237 ? 1.293 13.632 3.376 1.00 92.69 237 LEU A CA 1
ATOM 1832 C C . LEU A 1 237 ? 0.386 14.826 3.036 1.00 92.69 237 LEU A C 1
ATOM 1834 O O . LEU A 1 237 ? -0.516 14.710 2.213 1.00 92.69 237 LEU A O 1
ATOM 1838 N N . GLU A 1 238 ? 0.653 15.985 3.629 1.00 86.12 238 GLU A N 1
ATOM 1839 C CA . GLU A 1 238 ? -0.090 17.227 3.433 1.00 86.12 238 GLU A CA 1
ATOM 1840 C C . GLU A 1 238 ? 0.211 17.902 2.084 1.00 86.12 238 GLU A C 1
ATOM 1842 O O . GLU A 1 238 ? -0.574 18.731 1.625 1.00 86.12 238 GLU A O 1
ATOM 1847 N N . GLU A 1 239 ? 1.316 17.536 1.429 1.00 86.12 239 GLU A N 1
ATOM 1848 C CA . GLU A 1 239 ? 1.829 18.170 0.208 1.00 86.12 239 GLU A CA 1
ATOM 1849 C C . GLU A 1 239 ? 1.449 17.421 -1.083 1.00 86.12 239 GLU A C 1
ATOM 1851 O O . GLU A 1 239 ? 1.996 17.720 -2.146 1.00 86.12 239 GLU A O 1
ATOM 1856 N N . VAL A 1 240 ? 0.504 16.471 -1.026 1.00 83.56 240 VAL A N 1
ATOM 1857 C CA . VAL A 1 240 ? 0.058 15.712 -2.209 1.00 83.56 240 VAL A CA 1
ATOM 1858 C C . VAL A 1 240 ? -0.457 16.675 -3.290 1.00 83.56 240 VAL A C 1
ATOM 1860 O O . VAL A 1 240 ? -1.484 17.337 -3.088 1.00 83.56 240 VAL A O 1
ATOM 1863 N N . PRO A 1 241 ? 0.214 16.766 -4.452 1.00 78.75 241 PRO A N 1
ATOM 1864 C CA . PRO A 1 241 ? -0.132 17.740 -5.475 1.00 78.75 241 PRO A CA 1
ATOM 1865 C C . PRO A 1 241 ? -1.459 17.384 -6.146 1.00 78.75 241 PRO A C 1
ATOM 1867 O O . PRO A 1 241 ? -1.759 16.212 -6.368 1.00 78.75 241 PRO A O 1
ATOM 1870 N N . GLU A 1 242 ? -2.226 18.405 -6.542 1.00 73.19 242 GLU A N 1
ATOM 1871 C CA . GLU A 1 242 ? -3.421 18.194 -7.359 1.00 73.19 242 GLU A CA 1
ATOM 1872 C C . GLU A 1 242 ? -3.069 17.450 -8.650 1.00 73.19 242 GLU A C 1
ATOM 1874 O O . GLU A 1 242 ? -2.123 17.791 -9.367 1.00 73.19 242 GLU A O 1
ATOM 1879 N N . SER A 1 243 ? -3.851 16.418 -8.961 1.00 61.16 243 SER A N 1
ATOM 1880 C CA . SER A 1 243 ? -3.629 15.572 -10.131 1.00 61.16 243 SER A CA 1
ATOM 1881 C C . SER A 1 243 ? -3.935 16.348 -11.427 1.00 61.16 243 SER A C 1
ATOM 1883 O O . SER A 1 243 ? -5.057 16.337 -11.928 1.00 61.16 243 SER A O 1
ATOM 1885 N N . GLY A 1 244 ? -2.923 17.027 -11.988 1.00 51.19 244 GLY A N 1
ATOM 1886 C CA . GLY A 1 244 ? -3.041 17.871 -13.184 1.00 51.19 244 GLY A CA 1
ATOM 1887 C C . GLY A 1 244 ? -1.817 17.827 -14.111 1.00 51.19 244 GLY A C 1
ATOM 1888 O O . GLY A 1 244 ? -0.758 18.355 -13.794 1.00 51.19 244 GLY A O 1
ATOM 1889 N N . THR A 1 245 ? -2.003 17.193 -15.276 1.00 37.62 245 THR A N 1
ATOM 1890 C CA . THR A 1 245 ? -1.229 17.268 -16.536 1.00 37.62 245 THR A CA 1
ATOM 1891 C C . THR A 1 245 ? 0.233 17.740 -16.469 1.00 37.62 245 THR A C 1
ATOM 1893 O O . THR A 1 245 ? 0.511 18.938 -16.500 1.00 37.62 245 THR A O 1
ATOM 1896 N N . GLY A 1 246 ? 1.174 16.795 -16.556 1.00 37.69 246 GLY A N 1
ATOM 1897 C CA . GLY A 1 246 ? 2.408 16.957 -17.340 1.00 37.69 246 GLY A CA 1
ATOM 1898 C C . GLY A 1 246 ? 3.384 18.073 -16.954 1.00 37.69 246 GLY A C 1
ATOM 1899 O O . GLY A 1 246 ? 4.324 18.333 -17.707 1.00 37.69 246 GLY A O 1
ATOM 1900 N N . ARG A 1 247 ? 3.238 18.731 -15.803 1.00 35.97 247 ARG A N 1
ATOM 1901 C CA . ARG A 1 247 ? 4.368 19.462 -15.235 1.00 35.97 247 ARG A CA 1
ATOM 1902 C C . ARG A 1 247 ? 5.280 18.420 -14.625 1.00 35.97 247 ARG A C 1
ATOM 1904 O O . ARG A 1 247 ? 4.880 17.753 -13.676 1.00 35.97 247 ARG A O 1
ATOM 1911 N N . LYS A 1 248 ? 6.474 18.275 -15.225 1.00 37.25 248 LYS A N 1
ATOM 1912 C CA . LYS A 1 248 ? 7.642 17.619 -14.624 1.00 37.25 248 LYS A CA 1
ATOM 1913 C C . LYS A 1 248 ? 7.515 17.780 -13.121 1.00 37.25 248 LYS A C 1
ATOM 1915 O O . LYS A 1 248 ? 7.469 18.934 -12.681 1.00 37.25 248 LYS A O 1
ATOM 1920 N N . ALA A 1 249 ? 7.397 16.661 -12.402 1.00 36.81 249 ALA A N 1
ATOM 1921 C CA . ALA A 1 249 ? 7.511 16.644 -10.958 1.00 36.81 249 ALA A CA 1
ATOM 1922 C C . ALA A 1 249 ? 8.623 17.632 -10.628 1.00 36.81 249 ALA A C 1
ATOM 1924 O O . ALA A 1 249 ? 9.748 17.493 -11.124 1.00 36.81 249 ALA A O 1
ATOM 1925 N N . VAL A 1 250 ? 8.265 18.730 -9.958 1.00 30.75 250 VAL A N 1
ATOM 1926 C CA . VAL A 1 250 ? 9.273 19.634 -9.433 1.00 30.75 250 VAL A CA 1
ATOM 1927 C C . VAL A 1 250 ? 10.101 18.705 -8.577 1.00 30.75 250 VAL A C 1
ATOM 1929 O O . VAL A 1 250 ? 9.593 18.142 -7.612 1.00 30.75 250 VAL A O 1
ATOM 1932 N N . VAL A 1 251 ? 11.323 18.429 -9.031 1.00 31.47 251 VAL A N 1
ATOM 1933 C CA . VAL A 1 251 ? 12.301 17.658 -8.284 1.00 31.47 251 VAL A CA 1
ATOM 1934 C C . VAL A 1 251 ? 12.565 18.515 -7.060 1.00 31.47 251 VAL A C 1
ATOM 1936 O O . VAL A 1 251 ? 13.447 19.375 -7.063 1.00 31.47 251 VAL A O 1
ATOM 1939 N N . VAL A 1 252 ? 11.729 18.351 -6.035 1.00 28.16 252 VAL A N 1
ATOM 1940 C CA . VAL A 1 252 ? 11.971 18.870 -4.704 1.00 28.16 252 VAL A CA 1
ATOM 1941 C C . VAL A 1 252 ? 13.095 17.996 -4.189 1.00 28.16 252 VAL A C 1
ATOM 1943 O O . VAL A 1 252 ? 12.923 16.934 -3.602 1.00 28.16 252 VAL A O 1
ATOM 1946 N N . ARG A 1 253 ? 14.294 18.424 -4.567 1.00 27.97 253 ARG A N 1
ATOM 1947 C CA . ARG A 1 253 ? 15.575 17.871 -4.182 1.00 27.97 253 ARG A CA 1
ATOM 1948 C C . ARG A 1 253 ? 15.771 18.204 -2.706 1.00 27.97 253 ARG A C 1
ATOM 1950 O O . ARG A 1 253 ? 16.566 19.074 -2.369 1.00 27.97 253 ARG A O 1
ATOM 1957 N N . LEU A 1 254 ? 15.034 17.545 -1.820 1.00 23.28 254 LEU A N 1
ATOM 1958 C CA . LEU A 1 254 ? 15.337 17.560 -0.395 1.00 23.28 254 LEU A CA 1
ATOM 1959 C C . LEU A 1 254 ? 16.372 16.466 -0.132 1.00 23.28 254 LEU A C 1
ATOM 1961 O O . LEU A 1 254 ? 16.065 15.314 0.131 1.00 23.28 254 LEU A O 1
ATOM 1965 N N . LEU A 1 255 ? 17.615 16.874 -0.399 1.00 22.92 255 LEU A N 1
ATOM 1966 C CA . LEU A 1 255 ? 18.821 16.626 0.390 1.00 22.92 255 LEU A CA 1
ATOM 1967 C C . LEU A 1 255 ? 18.828 15.360 1.272 1.00 22.92 255 LEU A C 1
ATOM 1969 O O . LEU A 1 255 ? 18.185 15.354 2.310 1.00 22.92 255 LEU A O 1
ATOM 1973 N N . LYS A 1 256 ? 19.703 14.422 0.874 1.00 26.45 256 LYS A N 1
ATOM 1974 C CA . LYS A 1 256 ? 20.513 13.492 1.691 1.00 26.45 256 LYS A CA 1
ATOM 1975 C C . LYS A 1 256 ? 19.817 12.664 2.772 1.00 26.45 256 LYS A C 1
ATOM 1977 O O . LYS A 1 256 ? 19.440 13.225 3.817 1.00 26.45 256 LYS A O 1
#

Secondary structure (DSSP, 8-state):
-HHHHHHTT-EEEEEEEEEETTT----EEEEEEEEE-TT--EE-GGGTHHHHHHTT-HHHHHHHHHHHHHHHHHHHTTT-TT-EEEEE--HHHHT-TTHHHHHHHHHHHTT--GGGEEEEEEHHHHHHTHHHHHHHHHHHHHHT-EEEEEEET-S-S-THHHHHS--SEEEE-HHHHTTTTT-HHHHHHHHHHHHHHHHTT-EEEE----SHHHHHHHHHTT-SEEESTTT---EEGGG-----TT----------

Sequence (256 aa):
RIKEAISRDQFSLVSQPIMDLKTGKMNRHEVLLRMRNEDGHVIQPAGFISAAERFGLMRAIDRWVIDHAIEALGHQLKTQPNLHFSINLSAESIGEASMLEVITNALQKHSVPPTAVTFEVTETVAIANLGVALKFLEQLRALGCRTALDDFGVGYSSFAYLKDLPVDSVKIDGSFVRDIQRDALQLAMVRSMNDIAHAMGKTTIAEYVDSEECIAILKEIGVDYAQGFHIGMPMPLEEVPESGTGRKAVVVRLLK

Mean predicted aligned error: 5.61 Å

pLDDT: mean 89.51, std 15.39, range [22.92, 98.81]

Nearest PDB structures (foldseek):
  4fou-assembly2_B  TM=9.276E-01  e=1.790E-21  Xanthomonas citri pv. citri str. 306
  3sy8-assembly1_D  TM=9.391E-01  e=1.499E-20  Pseudomonas aeruginosa PAO1
  3sy8-assembly1_C  TM=9.304E-01  e=3.230E-20  Pseudomonas aeruginosa PAO1
  3sy8-assembly1_B  TM=9.158E-01  e=3.045E-20  Pseudomonas aeruginosa PAO1
  3sy8-assembly1_A  TM=9.210E-01  e=5.495E-20  Pseudomonas aeruginosa PAO1

Foldseek 3Di:
DLVVCLVPVQKFKWWFFKAFLVPRWGQEIEIAIWGADPVRDIDHCVRPVVVCVVVVNQLVVLLVSLLVLLLLVLVCCVQAVSHAYEGEHDLSLLQDPCNLVSNVCSCVVSVNQQCRYEYEYEPVSCVVCVVSQQVSQVSSVVSVHAYEYECPPPDPDDCVSVLSRPHQAYEHDQVLLPPCVPDVVSLVVVLVVQVVCVVSNHAYEYEADDDPSSSVSCVVSPHGIYTHVVSHDTGGSNPPDHGDDDDDPPPPPPDD

Radius of gyration: 17.83 Å; Cα contacts (8 Å, |Δi|>4): 437; chains: 1; bounding box: 38×41×46 Å